Protein AF-A0A7C3B9V0-F1 (afdb_monomer)

Nearest PDB structures (foldseek):
  3g2p-assembly1_A  TM=7.725E-01  e=6.071E-01  Amycolatopsis orientalis
  3g2o-assembly1_B  TM=7.210E-01  e=5.148E-01  Amycolatopsis orientalis
  8ryd-assembly1_B  TM=5.509E-01  e=8.963E+00  Pseudomonas aeruginosa

pLDDT: mean 70.94, std 26.53, range [25.39, 97.31]

Foldseek 3Di:
DPQDFQVVPDAPVPLLVVQLVVCVPDDPPDLVVVDPFPDDGRLLCLLLVLLRRQAGHDPDPVVNVVNRVLSSVRSHPVCLPPCVSLVVSLQRSLVSVQVVVCVVVVHRGDSVCCVVVVDPGAEEEAQDCQQPSNQLSCVSNVHNYHYHHPDLVSVLNNCVRPPCCVVPLADDPPPPPLLVPDPPPDPDDDDDVPPSPPPCPPPPPPDDPDDDDPDDPDDDSVVVVVVVVVVVSVVVSCVVCVVVVPDPPDDDPDPDDPPPPPDDDDDDDDDDDDDDDDDDDDDDDDDDDDDDDDDDDDDD

Structure (mmCIF, N/CA/C/O backbone):
data_AF-A0A7C3B9V0-F1
#
_entry.id   AF-A0A7C3B9V0-F1
#
loop_
_atom_site.group_PDB
_atom_site.id
_atom_site.type_symbol
_atom_site.label_atom_id
_atom_site.label_alt_id
_atom_site.label_comp_id
_atom_site.label_asym_id
_atom_site.label_entity_id
_atom_site.label_seq_id
_atom_site.pdbx_PDB_ins_code
_atom_site.Cartn_x
_atom_site.Cartn_y
_atom_site.Cartn_z
_atom_site.occupancy
_atom_site.B_iso_or_equiv
_atom_site.auth_seq_id
_atom_site.auth_comp_id
_atom_site.auth_asym_id
_atom_site.auth_atom_id
_atom_site.pdbx_PDB_model_num
ATOM 1 N N . MET A 1 1 ? -22.011 11.294 14.485 1.00 51.06 1 MET A N 1
ATOM 2 C CA . MET A 1 1 ? -20.623 11.815 14.494 1.00 51.06 1 MET A CA 1
ATOM 3 C C . MET A 1 1 ? -20.038 11.657 13.102 1.00 51.06 1 MET A C 1
ATOM 5 O O . MET A 1 1 ? -20.380 10.683 12.444 1.00 51.06 1 MET A O 1
ATOM 9 N N . LYS A 1 2 ? -19.222 12.612 12.636 1.00 68.62 2 LYS A N 1
ATOM 10 C CA . LYS A 1 2 ? -18.490 12.475 11.365 1.00 68.62 2 LYS A CA 1
ATOM 11 C C . LYS A 1 2 ? -17.474 11.334 11.505 1.00 68.62 2 LYS A C 1
ATOM 13 O O . LYS A 1 2 ? -16.772 11.293 12.510 1.00 68.62 2 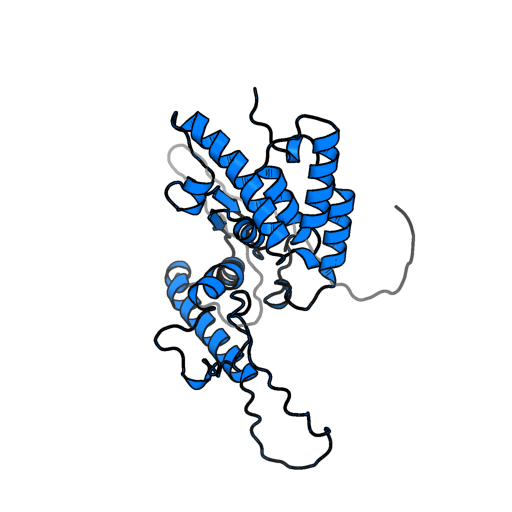LYS A O 1
ATOM 18 N N . ASP A 1 3 ? -17.433 10.425 10.533 1.00 82.19 3 ASP A N 1
ATOM 19 C CA . ASP A 1 3 ? -16.474 9.310 10.458 1.00 82.19 3 ASP A CA 1
ATOM 20 C C . ASP A 1 3 ? -15.098 9.857 10.047 1.00 82.19 3 ASP A C 1
ATOM 22 O O . ASP A 1 3 ? -14.715 9.780 8.883 1.00 82.19 3 ASP A O 1
ATOM 26 N N . ARG A 1 4 ? -14.420 10.521 10.990 1.00 90.00 4 ARG A N 1
ATOM 27 C CA . ARG A 1 4 ? -13.106 11.137 10.771 1.00 90.00 4 ARG A CA 1
ATOM 28 C C . ARG A 1 4 ? -12.014 10.081 10.667 1.00 90.00 4 ARG A C 1
ATOM 30 O O . ARG A 1 4 ? -12.103 9.019 11.287 1.00 90.00 4 ARG A O 1
ATOM 37 N N . ARG A 1 5 ? -10.965 10.403 9.917 1.00 92.81 5 ARG A N 1
ATOM 38 C CA . ARG A 1 5 ? -9.745 9.598 9.791 1.00 92.81 5 ARG A CA 1
ATOM 39 C C . ARG A 1 5 ? -8.583 10.241 10.528 1.00 92.81 5 ARG A C 1
ATOM 41 O O . ARG A 1 5 ? -8.554 11.454 10.716 1.00 92.81 5 ARG A O 1
ATOM 48 N N . LEU A 1 6 ? -7.606 9.423 10.910 1.00 92.88 6 LEU A N 1
ATOM 49 C CA . LEU A 1 6 ? -6.431 9.864 11.659 1.00 92.88 6 LEU A CA 1
ATOM 50 C C . LEU A 1 6 ? -5.711 11.030 10.975 1.00 92.88 6 LEU A C 1
ATOM 52 O O . LEU A 1 6 ? -5.381 12.013 11.632 1.00 92.88 6 LEU A O 1
ATOM 56 N N . ILE A 1 7 ? -5.560 10.961 9.649 1.00 93.31 7 ILE A N 1
ATOM 57 C CA . ILE A 1 7 ? -4.914 12.007 8.845 1.00 93.31 7 ILE A CA 1
ATOM 58 C C . ILE A 1 7 ? -5.582 13.391 8.949 1.00 93.31 7 ILE A C 1
ATOM 60 O O . ILE A 1 7 ? -4.924 14.399 8.708 1.00 93.31 7 ILE A O 1
ATOM 64 N N . GLU A 1 8 ? -6.867 13.462 9.308 1.00 91.50 8 GLU A N 1
ATOM 65 C CA . GLU A 1 8 ? -7.589 14.730 9.483 1.00 91.50 8 GLU A CA 1
ATOM 66 C C . GLU A 1 8 ? -7.288 15.402 10.829 1.00 91.50 8 GLU A C 1
ATOM 68 O O . GLU A 1 8 ? -7.502 16.605 10.970 1.00 91.50 8 GLU A O 1
ATOM 73 N N . GLU A 1 9 ? -6.808 14.646 11.820 1.00 89.38 9 GLU A N 1
ATOM 74 C CA . GLU A 1 9 ? -6.561 15.153 13.174 1.00 89.38 9 GLU A CA 1
ATOM 75 C C . GLU A 1 9 ? -5.072 15.253 13.495 1.00 89.38 9 GLU A C 1
ATOM 77 O O . GLU A 1 9 ? -4.627 16.216 14.121 1.00 89.38 9 GLU A O 1
ATOM 82 N N . THR A 1 10 ? -4.277 14.272 13.067 1.00 87.44 10 THR A N 1
ATOM 83 C CA . THR A 1 10 ? -2.851 14.250 13.368 1.00 87.44 10 THR A CA 1
ATOM 84 C C . THR A 1 10 ? -2.043 13.439 12.361 1.00 87.44 10 THR A C 1
ATOM 86 O O . THR A 1 10 ? -2.476 12.412 11.844 1.00 87.44 10 THR A O 1
ATOM 89 N N . PHE A 1 11 ? -0.819 13.893 12.098 1.00 93.75 11 PHE A N 1
ATOM 90 C CA . PHE A 1 11 ? 0.136 13.174 11.266 1.00 93.75 11 PHE A CA 1
ATOM 91 C C . PHE A 1 11 ? 1.570 13.601 11.627 1.00 93.75 11 PHE A C 1
ATOM 93 O O . PHE A 1 11 ? 1.834 14.805 11.700 1.00 93.75 11 PHE A O 1
ATOM 100 N N . PRO A 1 12 ? 2.522 12.672 11.852 1.00 95.12 12 PRO A N 1
ATOM 101 C CA . PRO A 1 12 ? 3.916 13.007 12.155 1.00 95.12 12 PRO A CA 1
ATOM 102 C C . PRO A 1 12 ? 4.676 13.449 10.892 1.00 95.12 12 PRO A C 1
ATOM 104 O O . PRO A 1 12 ? 5.546 12.748 10.381 1.00 95.12 12 PRO A O 1
ATOM 107 N N . VAL A 1 13 ? 4.326 14.629 10.366 1.00 95.88 13 VAL A N 1
ATOM 108 C CA . VAL A 1 13 ? 4.855 15.155 9.094 1.00 95.88 13 VAL A CA 1
ATOM 109 C C . VAL A 1 13 ? 6.380 15.228 9.103 1.00 95.88 13 VAL A C 1
ATOM 111 O O . VAL A 1 13 ? 7.006 14.830 8.123 1.00 95.88 13 VAL A O 1
ATOM 114 N N . ARG A 1 14 ? 6.981 15.726 10.191 1.00 96.62 14 ARG A N 1
ATOM 115 C CA . ARG A 1 14 ? 8.434 15.915 10.291 1.00 96.62 14 ARG A CA 1
ATOM 116 C C . ARG A 1 14 ? 9.171 14.583 10.179 1.00 96.62 14 ARG A C 1
ATOM 118 O O . ARG A 1 14 ? 9.992 14.422 9.286 1.00 96.62 14 ARG A O 1
ATOM 125 N N . GLU A 1 15 ? 8.826 13.625 11.032 1.00 97.06 15 GLU A N 1
ATOM 126 C CA . GLU A 1 15 ? 9.492 12.324 11.090 1.00 97.06 15 GLU A CA 1
ATOM 127 C C . GLU A 1 15 ? 9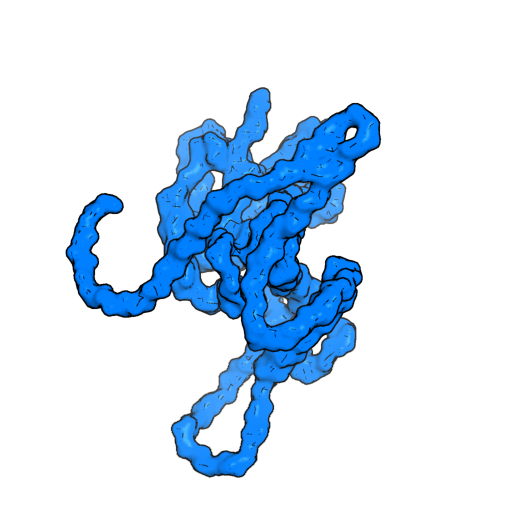.293 11.517 9.793 1.00 97.06 15 GLU A C 1
ATOM 129 O O . GLU A 1 15 ? 10.242 10.953 9.254 1.00 97.06 15 GLU A O 1
ATOM 134 N N . VAL A 1 16 ? 8.082 11.526 9.221 1.00 96.75 16 VAL A N 1
ATOM 135 C CA . VAL A 1 16 ? 7.814 10.858 7.932 1.00 96.75 16 VAL A CA 1
ATOM 136 C C . VAL A 1 16 ? 8.591 11.522 6.789 1.00 96.75 16 VAL A C 1
ATOM 138 O O . VAL A 1 16 ? 9.039 10.841 5.863 1.00 96.75 16 VAL A O 1
ATOM 141 N N . SER A 1 17 ? 8.775 12.844 6.838 1.00 96.44 17 SER A N 1
ATOM 142 C CA . SER A 1 17 ? 9.563 13.578 5.840 1.00 96.44 17 SER A CA 1
ATOM 143 C C . SER A 1 17 ? 11.052 13.247 5.925 1.00 96.44 17 SER A C 1
ATOM 145 O O . SER A 1 17 ? 11.703 13.135 4.887 1.00 96.44 17 SER A O 1
ATOM 147 N N . GLU A 1 18 ? 11.585 13.052 7.132 1.00 96.62 18 GLU A N 1
ATOM 148 C CA . GLU A 1 18 ? 12.971 12.624 7.354 1.00 96.62 18 GLU A CA 1
ATOM 149 C C . GLU A 1 18 ? 13.224 11.232 6.747 1.00 96.62 18 GLU A C 1
ATOM 151 O O . GLU A 1 18 ? 14.164 11.067 5.964 1.00 96.62 18 GLU A O 1
ATOM 156 N N . GLU A 1 19 ? 12.336 10.260 6.988 1.00 95.62 19 GLU A N 1
ATOM 157 C CA . GLU A 1 19 ? 12.430 8.926 6.368 1.00 95.62 19 GLU A CA 1
ATOM 158 C C . GLU A 1 19 ? 12.253 8.984 4.839 1.00 95.62 19 GLU A C 1
ATOM 160 O O . GLU A 1 19 ? 12.997 8.346 4.089 1.00 95.62 19 GLU A O 1
ATOM 165 N N . SER A 1 20 ? 11.343 9.835 4.353 1.00 94.69 20 SER A N 1
ATOM 166 C CA . SER A 1 20 ? 11.134 10.072 2.915 1.00 94.69 20 SER A CA 1
ATOM 167 C C . SER A 1 20 ? 12.349 10.711 2.224 1.00 94.69 20 SER A C 1
ATOM 169 O O . SER A 1 20 ? 12.569 10.535 1.022 1.00 94.69 20 SER A O 1
ATOM 171 N N . ALA A 1 21 ? 13.146 11.499 2.949 1.00 94.12 21 ALA A N 1
ATOM 172 C CA . ALA A 1 21 ? 14.400 12.044 2.440 1.00 94.12 21 ALA A CA 1
ATOM 173 C C . ALA A 1 21 ? 15.503 10.977 2.436 1.00 94.12 21 ALA A C 1
ATOM 175 O O . ALA A 1 21 ? 16.257 10.877 1.463 1.00 94.12 21 ALA A O 1
ATOM 176 N N . ARG A 1 22 ? 15.561 10.154 3.489 1.00 91.31 22 ARG A N 1
ATOM 177 C CA . ARG A 1 22 ? 16.531 9.066 3.651 1.00 91.31 22 ARG A CA 1
ATOM 178 C C . ARG A 1 22 ? 16.393 7.999 2.564 1.00 91.31 22 ARG A C 1
ATOM 180 O O . ARG A 1 22 ? 17.406 7.582 1.998 1.00 91.31 22 ARG A O 1
ATOM 187 N N . GLU A 1 23 ? 15.166 7.614 2.205 1.00 88.88 23 GLU A N 1
ATOM 188 C CA . GLU A 1 23 ? 14.925 6.559 1.208 1.00 88.88 23 GLU A CA 1
ATOM 189 C C . GLU A 1 23 ? 15.455 6.891 -0.199 1.00 88.88 23 GLU A C 1
ATOM 191 O O . GLU A 1 23 ? 15.808 5.988 -0.954 1.00 88.88 23 GLU A O 1
ATOM 196 N N . LYS A 1 24 ? 15.617 8.177 -0.550 1.00 84.62 24 LYS A N 1
ATOM 197 C CA . LYS A 1 24 ? 16.118 8.603 -1.876 1.00 84.62 24 LYS A CA 1
ATOM 198 C C . LYS A 1 24 ? 17.515 8.067 -2.203 1.00 84.62 24 LYS A C 1
ATOM 200 O O . LYS A 1 24 ? 17.861 7.912 -3.381 1.00 84.62 24 LYS A O 1
ATOM 205 N N . ASN A 1 25 ? 18.313 7.798 -1.171 1.00 85.12 25 ASN A N 1
ATOM 206 C CA . ASN A 1 25 ? 19.677 7.285 -1.292 1.00 85.12 25 ASN A CA 1
ATOM 207 C C . ASN A 1 25 ? 19.747 5.754 -1.248 1.00 85.12 25 ASN A C 1
ATOM 209 O O . ASN A 1 25 ? 20.815 5.181 -1.454 1.00 85.12 25 ASN A O 1
ATOM 213 N N . ILE A 1 26 ? 18.619 5.082 -1.025 1.00 84.81 26 ILE A N 1
ATOM 214 C CA . ILE A 1 26 ? 18.548 3.628 -0.998 1.00 84.81 26 ILE A CA 1
ATOM 215 C C . ILE A 1 26 ? 18.493 3.120 -2.436 1.00 84.81 26 ILE A C 1
ATOM 217 O O . ILE A 1 26 ? 17.743 3.611 -3.283 1.00 84.81 26 ILE A O 1
ATOM 221 N N . ARG A 1 27 ? 19.362 2.155 -2.732 1.00 77.56 27 ARG A N 1
ATOM 222 C CA . ARG A 1 27 ? 19.479 1.553 -4.064 1.00 77.56 27 ARG A CA 1
ATOM 223 C C . ARG A 1 27 ? 19.012 0.107 -4.060 1.00 77.56 27 ARG A C 1
ATOM 225 O O . ARG A 1 27 ? 18.255 -0.286 -4.932 1.00 77.56 27 ARG A O 1
ATOM 232 N N . HIS A 1 28 ? 19.406 -0.682 -3.071 1.00 77.62 28 HIS A N 1
ATOM 233 C CA . HIS A 1 28 ? 19.024 -2.088 -3.031 1.00 77.62 28 HIS A CA 1
ATOM 234 C C . HIS A 1 28 ? 17.536 -2.265 -2.682 1.00 77.62 28 HIS A C 1
ATOM 236 O O . HIS A 1 28 ? 17.049 -1.654 -1.734 1.00 77.62 28 HIS A O 1
ATOM 242 N N . GLY A 1 29 ? 16.811 -3.075 -3.463 1.00 78.06 29 GLY A N 1
ATOM 243 C CA . GLY A 1 29 ? 15.401 -3.422 -3.223 1.00 78.06 29 GLY A CA 1
ATOM 244 C C . GLY A 1 29 ? 14.382 -2.297 -3.458 1.00 78.06 29 GLY A C 1
ATOM 245 O O . GLY A 1 29 ? 13.179 -2.524 -3.346 1.00 78.06 29 GLY A O 1
ATOM 246 N N . HIS A 1 30 ? 14.826 -1.084 -3.793 1.00 85.50 30 HIS A N 1
ATOM 247 C CA . HIS A 1 30 ? 13.935 0.053 -4.002 1.00 85.50 30 HIS A CA 1
ATOM 248 C C . HIS A 1 30 ? 13.406 0.089 -5.442 1.00 85.50 30 HIS A C 1
ATOM 250 O O . HIS A 1 30 ? 14.178 -0.003 -6.398 1.00 85.50 30 HIS A O 1
ATOM 256 N N . ILE A 1 31 ? 12.101 0.319 -5.620 1.00 86.06 31 ILE A N 1
ATOM 257 C CA . ILE A 1 31 ? 11.426 0.270 -6.935 1.00 86.06 31 ILE A CA 1
ATOM 258 C C . ILE A 1 31 ? 11.932 1.304 -7.952 1.00 86.06 31 ILE A C 1
ATOM 260 O O . ILE A 1 31 ? 11.678 1.193 -9.148 1.00 86.06 31 ILE A O 1
ATOM 264 N N . SER A 1 32 ? 12.676 2.317 -7.504 1.00 84.50 32 SER A N 1
ATOM 265 C CA . SER A 1 32 ? 13.349 3.262 -8.406 1.00 84.50 32 SER A CA 1
ATOM 266 C C . SER A 1 32 ? 14.455 2.633 -9.242 1.00 84.50 32 SER A C 1
ATOM 268 O O . SER A 1 32 ? 14.785 3.183 -10.289 1.00 84.50 32 SER A O 1
ATOM 270 N N . THR A 1 33 ? 14.990 1.490 -8.812 1.00 84.75 33 THR A N 1
ATOM 271 C CA . THR A 1 33 ? 15.976 0.730 -9.586 1.00 84.75 33 THR A CA 1
ATOM 272 C C . THR A 1 33 ? 15.363 -0.080 -10.717 1.00 84.75 33 THR A C 1
ATOM 274 O O . THR A 1 33 ? 16.064 -0.367 -11.680 1.00 84.75 33 THR A O 1
ATOM 277 N N . LEU A 1 34 ? 14.059 -0.379 -10.653 1.00 82.75 34 LEU A N 1
ATOM 278 C CA . LEU A 1 34 ? 13.337 -1.000 -11.762 1.00 82.75 34 LEU A CA 1
ATOM 279 C C . LEU A 1 34 ? 13.190 -0.011 -12.926 1.00 82.75 34 LEU A C 1
ATOM 281 O O . LEU A 1 34 ? 13.480 -0.333 -14.074 1.00 82.75 34 LEU A O 1
ATOM 285 N N . HIS A 1 35 ? 12.745 1.211 -12.621 1.00 85.38 35 HIS A N 1
ATOM 286 C CA . HIS A 1 35 ? 12.645 2.299 -13.589 1.00 85.38 35 HIS A CA 1
ATOM 287 C C . HIS A 1 35 ? 12.640 3.664 -12.892 1.00 85.38 35 HIS A C 1
ATOM 289 O O . HIS A 1 35 ? 11.956 3.869 -11.879 1.00 85.38 35 HIS A O 1
ATOM 295 N N . ILE A 1 36 ? 13.351 4.637 -13.463 1.00 86.44 36 ILE A N 1
ATOM 296 C CA . ILE A 1 36 ? 13.347 6.020 -12.979 1.00 86.44 36 ILE A CA 1
ATOM 297 C C . ILE A 1 36 ? 12.068 6.707 -13.462 1.00 86.44 36 ILE A C 1
ATOM 299 O O . ILE A 1 36 ? 11.867 6.878 -14.656 1.00 86.44 36 ILE A O 1
ATOM 303 N N . TRP A 1 37 ? 11.218 7.139 -12.530 1.00 89.44 37 TRP A N 1
ATOM 304 C CA . TRP A 1 37 ? 9.999 7.891 -12.830 1.00 89.44 37 TRP A CA 1
ATOM 305 C C . TRP A 1 37 ? 10.084 9.287 -12.217 1.00 89.44 37 TRP A C 1
ATOM 307 O O . TRP A 1 37 ? 10.334 9.416 -11.016 1.00 89.44 37 TRP A O 1
ATOM 317 N N . TRP A 1 38 ? 9.868 10.325 -13.027 1.00 82.50 38 TRP A N 1
ATOM 318 C CA . TRP A 1 38 ? 10.127 11.729 -12.665 1.00 82.50 38 TRP A CA 1
ATOM 319 C C . TRP A 1 38 ? 9.284 12.251 -11.495 1.00 82.50 38 TRP A C 1
ATOM 321 O O . TRP A 1 38 ? 9.716 13.157 -10.790 1.00 82.50 38 TRP A O 1
ATOM 331 N N . ALA A 1 39 ? 8.098 11.685 -11.265 1.00 84.25 39 ALA A N 1
ATOM 332 C CA . ALA A 1 39 ? 7.168 12.131 -10.224 1.00 84.25 39 ALA A CA 1
ATOM 333 C C . ALA A 1 39 ? 6.854 11.041 -9.186 1.00 84.25 39 ALA A C 1
ATOM 335 O O . ALA A 1 39 ? 5.763 11.023 -8.614 1.00 84.25 39 ALA A O 1
ATOM 336 N N . ARG A 1 40 ? 7.776 10.095 -8.949 1.00 89.00 40 ARG A N 1
ATOM 337 C CA . ARG A 1 40 ? 7.543 9.029 -7.962 1.00 89.00 40 ARG A CA 1
ATOM 338 C C . ARG A 1 40 ? 7.450 9.613 -6.549 1.00 89.00 40 ARG A C 1
ATOM 340 O O . ARG A 1 40 ? 8.350 10.323 -6.104 1.00 89.00 40 ARG A O 1
ATOM 347 N N . ARG A 1 41 ? 6.373 9.272 -5.838 1.00 92.69 41 ARG A N 1
ATOM 348 C CA . ARG A 1 41 ? 6.203 9.620 -4.424 1.00 92.69 41 ARG A CA 1
ATOM 349 C C . ARG A 1 41 ? 7.113 8.753 -3.540 1.00 92.69 41 ARG A C 1
ATOM 351 O O . ARG A 1 41 ? 7.326 7.592 -3.888 1.00 92.69 41 ARG A O 1
ATOM 358 N N . PRO A 1 42 ? 7.643 9.294 -2.429 1.00 94.12 42 PRO A N 1
ATOM 359 C CA . PRO A 1 42 ? 8.401 8.506 -1.459 1.00 94.12 42 PRO A CA 1
ATOM 360 C C . PRO A 1 42 ? 7.533 7.365 -0.893 1.00 94.12 42 PRO A C 1
ATOM 362 O O . PRO A 1 42 ? 6.342 7.574 -0.623 1.00 94.12 42 PRO A O 1
ATOM 365 N N . LEU A 1 43 ? 8.086 6.158 -0.749 1.00 94.81 43 LEU A N 1
ATOM 366 C CA . LEU A 1 43 ? 7.365 4.996 -0.223 1.00 94.81 43 LEU A CA 1
ATOM 367 C C . LEU A 1 43 ? 7.033 5.169 1.259 1.00 94.81 43 LEU A C 1
ATOM 369 O O . LEU A 1 43 ? 5.941 4.787 1.677 1.00 94.81 43 LEU A O 1
ATOM 373 N N . ALA A 1 44 ? 7.918 5.803 2.033 1.00 95.62 44 ALA A N 1
ATOM 374 C CA . ALA A 1 44 ? 7.692 6.086 3.449 1.00 95.62 44 ALA A CA 1
ATOM 375 C C . ALA A 1 44 ? 6.426 6.934 3.644 1.00 95.62 44 ALA A C 1
ATOM 377 O O . ALA A 1 44 ? 5.513 6.552 4.380 1.00 95.62 44 ALA A O 1
ATOM 378 N N . SER A 1 45 ? 6.330 8.047 2.906 1.00 95.94 45 SER A N 1
ATOM 379 C CA . SER A 1 45 ? 5.136 8.896 2.906 1.00 95.94 45 SER A CA 1
ATOM 380 C C . SER A 1 45 ? 3.914 8.160 2.369 1.00 95.94 45 SER A C 1
ATOM 382 O O . SER A 1 45 ? 2.846 8.272 2.960 1.00 95.94 45 SER A O 1
ATOM 384 N N . SER A 1 46 ? 4.054 7.394 1.284 1.00 96.19 46 SER A N 1
ATOM 385 C CA . SER A 1 46 ? 2.929 6.671 0.679 1.00 96.19 46 SER A CA 1
ATOM 386 C C . SER A 1 46 ? 2.308 5.668 1.658 1.00 96.19 46 SER A C 1
ATOM 388 O O . SER A 1 46 ? 1.090 5.648 1.823 1.00 96.19 46 SER A O 1
ATOM 390 N N . ARG A 1 47 ? 3.138 4.899 2.376 1.00 96.38 47 ARG A N 1
ATOM 391 C CA . ARG A 1 47 ? 2.704 3.939 3.400 1.00 96.38 47 ARG A CA 1
ATOM 392 C C . ARG A 1 47 ? 2.051 4.623 4.595 1.00 96.38 47 ARG A C 1
ATOM 394 O O . ARG A 1 47 ? 0.961 4.232 5.004 1.00 96.38 47 ARG A O 1
ATOM 401 N N . ALA A 1 48 ? 2.701 5.653 5.138 1.00 97.06 48 ALA A N 1
ATOM 402 C CA . ALA A 1 48 ? 2.198 6.388 6.295 1.00 97.06 48 ALA A CA 1
ATOM 403 C C . ALA A 1 48 ? 0.847 7.058 5.997 1.00 97.06 48 ALA A C 1
ATOM 405 O O . ALA A 1 48 ? -0.084 6.959 6.795 1.00 97.06 48 ALA A O 1
ATOM 406 N N . THR A 1 49 ? 0.719 7.700 4.833 1.00 96.44 49 THR A N 1
ATOM 407 C CA . THR A 1 49 ? -0.519 8.355 4.396 1.00 96.44 49 THR A CA 1
ATOM 408 C C . THR A 1 49 ? -1.628 7.342 4.122 1.00 96.44 49 THR A C 1
ATOM 410 O O . THR A 1 49 ? -2.751 7.565 4.566 1.00 96.44 49 THR A O 1
ATOM 413 N N . ALA A 1 50 ? -1.333 6.221 3.453 1.00 96.38 50 ALA A N 1
ATOM 414 C CA . ALA A 1 50 ? -2.321 5.170 3.206 1.00 96.38 50 ALA A CA 1
ATOM 415 C C . ALA A 1 50 ? -2.871 4.586 4.518 1.00 96.38 50 ALA A C 1
ATOM 417 O O . ALA A 1 50 ? -4.083 4.460 4.672 1.00 96.38 50 ALA A O 1
ATOM 418 N N . TYR A 1 51 ? -1.997 4.311 5.491 1.00 97.25 51 TYR A N 1
ATOM 419 C CA . TYR A 1 51 ? -2.407 3.861 6.820 1.00 97.25 51 TYR A CA 1
ATOM 420 C C . TYR A 1 51 ? -3.272 4.911 7.537 1.00 97.25 51 TYR A C 1
ATOM 422 O O . TYR A 1 51 ? -4.402 4.622 7.928 1.00 97.25 51 TYR A O 1
ATOM 430 N N . ALA A 1 52 ? -2.788 6.153 7.650 1.00 96.62 52 ALA A N 1
ATOM 431 C CA . ALA A 1 52 ? -3.481 7.225 8.371 1.00 96.62 52 ALA A CA 1
ATOM 432 C C . ALA A 1 52 ? -4.834 7.620 7.744 1.00 96.62 52 ALA A C 1
ATOM 434 O O . ALA A 1 52 ? -5.707 8.146 8.435 1.00 96.62 52 ALA A O 1
ATOM 435 N N . ALA A 1 53 ? -5.028 7.374 6.447 1.00 95.81 53 ALA A N 1
ATOM 436 C CA . ALA A 1 53 ? -6.300 7.608 5.767 1.00 95.81 53 ALA A CA 1
ATOM 437 C C . ALA A 1 53 ? -7.359 6.529 6.063 1.00 95.81 53 ALA A C 1
ATOM 439 O O . ALA A 1 53 ? -8.549 6.778 5.869 1.00 95.81 53 ALA A O 1
ATOM 440 N N . LEU A 1 54 ? -6.951 5.340 6.516 1.00 95.56 54 LEU A N 1
ATOM 441 C CA . LEU A 1 54 ? -7.841 4.189 6.701 1.00 95.56 54 LEU A CA 1
ATOM 442 C C . LEU A 1 54 ? -8.171 3.897 8.169 1.00 95.56 54 LEU A C 1
ATOM 444 O O . LEU A 1 54 ? -9.181 3.249 8.441 1.00 95.56 54 LEU A O 1
ATOM 448 N N . VAL A 1 55 ? -7.376 4.404 9.112 1.00 95.25 55 VAL A N 1
ATOM 449 C CA . VAL A 1 55 ? -7.604 4.217 10.553 1.00 95.25 55 VAL A CA 1
ATOM 450 C C . VAL A 1 55 ? -8.324 5.419 11.189 1.00 95.25 55 VAL A C 1
ATOM 452 O O . VAL A 1 55 ? -8.175 6.554 10.717 1.00 95.25 55 VAL A O 1
ATOM 455 N N . PRO A 1 56 ? -9.144 5.203 12.236 1.00 94.12 56 PRO A N 1
ATOM 456 C CA . PRO A 1 56 ? -9.785 6.288 12.975 1.00 94.12 56 PRO A CA 1
ATOM 457 C C . PRO A 1 56 ? -8.761 7.091 13.798 1.00 94.12 56 PRO A C 1
ATOM 459 O O . PRO A 1 56 ? -7.690 6.568 14.120 1.00 94.12 56 PRO A O 1
ATOM 462 N N . PRO A 1 57 ? -9.076 8.348 14.157 1.00 92.69 57 PRO A N 1
ATOM 463 C CA . PRO A 1 57 ? -8.266 9.116 15.096 1.00 92.69 57 PRO A CA 1
ATOM 464 C C . PRO A 1 57 ? -8.264 8.480 16.501 1.00 92.69 57 PRO A C 1
ATOM 466 O O . PRO A 1 57 ? -9.186 7.725 16.829 1.00 92.69 57 PRO A O 1
ATOM 469 N N . PRO A 1 58 ? -7.248 8.777 17.330 1.00 89.12 58 PRO A N 1
ATOM 470 C CA . PRO A 1 58 ? -7.147 8.264 18.695 1.00 89.12 58 PRO A CA 1
ATOM 471 C C . PRO A 1 58 ? -8.232 8.870 19.593 1.00 89.12 58 PRO A C 1
ATOM 473 O O . PRO A 1 58 ? -8.647 10.012 19.384 1.00 89.12 58 PRO A O 1
ATOM 476 N N . ALA A 1 59 ? -8.674 8.130 20.612 1.00 86.06 59 ALA A N 1
ATOM 477 C CA . ALA A 1 59 ? -9.679 8.623 21.554 1.00 86.06 59 ALA A CA 1
ATOM 478 C C . ALA A 1 59 ? -9.071 9.497 22.663 1.00 86.06 59 ALA A C 1
ATOM 480 O O . ALA A 1 59 ? -9.738 10.400 23.173 1.00 86.06 59 ALA A O 1
ATOM 481 N N . ASP A 1 60 ? -7.813 9.240 23.031 1.00 91.38 60 ASP A N 1
ATOM 482 C CA . ASP A 1 60 ? -7.119 9.926 24.116 1.00 91.38 60 ASP A CA 1
ATOM 483 C C . ASP A 1 60 ? -5.670 10.323 23.763 1.00 91.38 60 ASP A C 1
ATOM 485 O O . ASP A 1 60 ? -5.124 10.006 22.702 1.00 91.38 60 ASP A O 1
ATOM 489 N N . ALA A 1 61 ? -5.038 11.073 24.669 1.00 89.31 61 ALA A N 1
ATOM 490 C CA . ALA A 1 61 ? -3.678 11.573 24.480 1.00 89.31 61 ALA A CA 1
ATOM 491 C C . ALA A 1 61 ? -2.607 10.463 24.509 1.00 89.31 61 ALA A C 1
ATOM 493 O O . ALA A 1 61 ? -1.516 10.652 23.964 1.00 89.31 61 ALA A O 1
ATOM 494 N N . GLU A 1 62 ? -2.884 9.319 25.138 1.00 91.06 62 GLU A N 1
ATOM 495 C CA . GLU A 1 62 ? -1.932 8.210 25.237 1.00 91.06 62 GLU A CA 1
ATOM 496 C C . GLU A 1 62 ? -1.934 7.375 23.949 1.00 91.06 62 GLU A C 1
ATOM 498 O O . GLU A 1 62 ? -0.877 7.105 23.371 1.00 91.06 62 GLU A O 1
ATOM 503 N N . GLU A 1 63 ? -3.117 7.026 23.447 1.00 90.06 63 GLU A N 1
ATOM 504 C CA . GLU A 1 63 ? -3.338 6.438 22.129 1.00 90.06 63 GLU A CA 1
ATOM 505 C C . GLU A 1 63 ? -2.781 7.334 21.031 1.00 90.06 63 GLU A C 1
ATOM 507 O O . GLU A 1 63 ? -2.155 6.831 20.097 1.00 90.06 63 GLU A O 1
ATOM 512 N N . TRP A 1 64 ? -2.921 8.654 21.175 1.00 90.69 64 TRP A N 1
ATOM 513 C CA . TRP A 1 64 ? -2.329 9.610 20.248 1.00 90.69 64 TRP A CA 1
ATOM 514 C C . TRP A 1 64 ? -0.813 9.436 20.129 1.00 90.69 64 TRP A C 1
ATOM 516 O O . TRP A 1 64 ? -0.294 9.300 19.018 1.00 90.69 64 TRP A O 1
ATOM 526 N N . GLN A 1 65 ? -0.095 9.357 21.254 1.00 91.38 65 GLN A N 1
ATOM 527 C CA . GLN A 1 65 ? 1.352 9.115 21.238 1.00 91.38 65 GLN A CA 1
ATOM 528 C C . GLN A 1 65 ? 1.698 7.749 20.637 1.00 91.38 65 GLN A C 1
ATOM 530 O O . GLN A 1 65 ? 2.622 7.648 19.827 1.00 91.38 65 GLN A O 1
ATOM 535 N N . LYS A 1 66 ? 0.944 6.699 20.991 1.00 92.50 66 LYS A N 1
ATOM 536 C CA . LYS A 1 66 ? 1.167 5.335 20.485 1.00 92.50 66 LYS A CA 1
ATOM 537 C C . LYS A 1 66 ? 0.965 5.245 18.973 1.00 92.50 66 LYS A C 1
ATOM 539 O O . LYS A 1 66 ? 1.818 4.694 18.279 1.00 92.50 66 LYS A O 1
ATOM 544 N N . GLN A 1 67 ? -0.127 5.800 18.449 1.00 91.94 67 GLN A N 1
ATOM 545 C CA . GLN A 1 67 ? -0.418 5.811 17.014 1.00 91.94 67 GLN A CA 1
ATOM 546 C C . GLN A 1 67 ? 0.587 6.671 16.247 1.00 91.94 67 GLN A C 1
ATOM 548 O O . GLN A 1 67 ? 1.084 6.249 15.202 1.00 91.94 67 GLN A O 1
ATOM 553 N N . ARG A 1 68 ? 0.944 7.845 16.785 1.00 93.81 68 ARG A N 1
ATOM 554 C CA . ARG A 1 68 ? 1.973 8.709 16.201 1.00 93.81 68 ARG A CA 1
ATOM 555 C C . ARG A 1 68 ? 3.305 7.971 16.086 1.00 93.81 68 ARG A C 1
ATOM 557 O O . ARG A 1 68 ? 3.886 7.944 15.004 1.00 93.81 68 ARG A O 1
ATOM 564 N N . GLN A 1 69 ? 3.767 7.353 17.172 1.00 94.75 69 GLN A N 1
ATOM 565 C CA . GLN A 1 69 ? 5.017 6.595 17.182 1.00 94.75 69 GLN A CA 1
ATOM 566 C C . GLN A 1 69 ? 4.958 5.404 16.220 1.00 94.75 69 GLN A C 1
ATOM 568 O O . GLN A 1 69 ? 5.917 5.157 15.492 1.00 94.75 69 GLN A O 1
ATOM 573 N N . PHE A 1 70 ? 3.815 4.720 16.149 1.00 96.25 70 PHE A N 1
ATOM 574 C CA . PHE A 1 70 ? 3.625 3.618 15.217 1.00 96.25 70 PHE A CA 1
ATOM 575 C C . PHE A 1 70 ? 3.715 4.057 13.751 1.00 96.25 70 PHE A C 1
ATOM 577 O O . PHE A 1 70 ? 4.363 3.374 12.967 1.00 96.25 70 PHE A O 1
ATOM 584 N N . ILE A 1 71 ? 3.144 5.207 13.368 1.00 96.44 71 ILE A N 1
ATOM 585 C CA . ILE A 1 71 ? 3.295 5.736 12.000 1.00 96.44 71 ILE A CA 1
ATOM 586 C C . ILE A 1 71 ? 4.766 6.012 11.680 1.00 96.44 71 ILE A C 1
ATOM 588 O O . ILE A 1 71 ? 5.228 5.691 10.583 1.00 96.44 71 ILE A O 1
ATOM 592 N N . VAL A 1 72 ? 5.513 6.582 12.630 1.00 96.12 72 VAL A N 1
ATOM 593 C CA . VAL A 1 72 ? 6.950 6.828 12.455 1.00 96.12 72 VAL A CA 1
ATOM 594 C C . VAL A 1 72 ? 7.688 5.512 12.226 1.00 96.12 72 VAL A C 1
ATOM 596 O O . VAL A 1 72 ? 8.451 5.397 11.270 1.00 96.12 72 VAL A O 1
ATOM 599 N N . GLU A 1 73 ? 7.425 4.488 13.037 1.00 96.81 73 GLU A N 1
ATOM 600 C CA . GLU A 1 73 ? 8.020 3.160 12.860 1.00 96.81 73 GLU A CA 1
ATOM 601 C C . GLU A 1 73 ? 7.624 2.500 11.541 1.00 96.81 73 GLU A C 1
ATOM 603 O O . GLU A 1 73 ? 8.486 1.943 10.858 1.00 96.81 73 GLU A O 1
ATOM 608 N N . LEU A 1 74 ? 6.351 2.598 11.161 1.00 96.38 74 LEU A N 1
ATOM 609 C CA . LEU A 1 74 ? 5.821 2.084 9.905 1.00 96.38 74 LEU A CA 1
ATOM 610 C C . LEU A 1 74 ? 6.500 2.756 8.705 1.00 96.38 74 LEU A C 1
ATOM 612 O O . LEU A 1 74 ? 6.743 2.089 7.703 1.00 96.38 74 LEU A O 1
ATOM 616 N N . SER A 1 75 ? 6.842 4.045 8.797 1.00 95.88 75 SER A N 1
ATOM 617 C CA . SER A 1 75 ? 7.459 4.809 7.703 1.00 95.88 75 SER A CA 1
ATOM 618 C C . SER A 1 75 ? 8.920 4.439 7.413 1.00 95.88 75 SER A C 1
ATOM 620 O O . SER A 1 75 ? 9.392 4.669 6.300 1.00 95.88 75 SER A O 1
ATOM 622 N N . LYS A 1 76 ? 9.624 3.810 8.363 1.00 94.62 76 LYS A N 1
ATOM 623 C CA . LYS A 1 76 ? 11.034 3.424 8.200 1.00 94.62 76 LYS A CA 1
ATOM 624 C C . LYS A 1 76 ? 11.217 2.424 7.061 1.00 94.62 76 LYS A C 1
ATOM 626 O O . LYS A 1 76 ? 10.423 1.493 6.881 1.00 94.62 76 LYS A O 1
ATOM 631 N N . TRP A 1 77 ? 12.300 2.583 6.303 1.00 90.62 77 TRP A N 1
ATOM 632 C CA . TRP A 1 77 ? 12.618 1.680 5.194 1.00 90.62 77 TRP A CA 1
ATOM 633 C C . TRP A 1 77 ? 12.858 0.244 5.670 1.00 90.62 77 TRP A C 1
ATOM 635 O O . TRP A 1 77 ? 12.360 -0.704 5.064 1.00 90.62 77 TRP A O 1
ATOM 645 N N . GLU A 1 78 ? 13.563 0.083 6.786 1.00 90.62 78 GLU A N 1
ATOM 646 C CA . GLU A 1 78 ? 13.911 -1.211 7.376 1.00 90.62 78 GLU A CA 1
ATOM 647 C C . GLU A 1 78 ? 12.670 -2.020 7.778 1.00 90.62 78 GLU A C 1
ATOM 649 O O . GLU A 1 78 ? 12.694 -3.247 7.774 1.00 90.62 78 GLU A O 1
ATOM 654 N N . ASN A 1 79 ? 11.558 -1.334 8.054 1.00 92.81 79 ASN A N 1
ATOM 655 C CA . ASN A 1 79 ? 10.290 -1.952 8.426 1.00 92.81 79 ASN A CA 1
ATOM 656 C C . ASN A 1 79 ? 9.359 -2.205 7.234 1.00 92.81 79 ASN A C 1
ATOM 658 O O . ASN A 1 79 ? 8.273 -2.748 7.418 1.00 92.81 79 ASN A O 1
ATOM 662 N N . SER A 1 80 ? 9.769 -1.855 6.010 1.00 86.81 80 SER A N 1
ATOM 663 C CA . SER A 1 80 ? 8.925 -1.965 4.811 1.00 86.81 80 SER A CA 1
ATOM 664 C C . SER A 1 80 ? 8.451 -3.380 4.485 1.00 86.81 80 SER A C 1
ATOM 666 O O . SER A 1 80 ? 7.416 -3.538 3.838 1.00 86.81 80 SER A O 1
ATOM 668 N N . LEU A 1 81 ? 9.195 -4.393 4.934 1.00 88.19 81 LEU A N 1
ATOM 669 C CA . LEU A 1 81 ? 8.893 -5.812 4.741 1.00 88.19 81 LEU A CA 1
ATOM 670 C C . LEU A 1 81 ? 8.766 -6.578 6.065 1.00 88.19 81 LEU A C 1
ATOM 672 O O . LEU A 1 81 ? 8.633 -7.799 6.041 1.00 88.19 81 LEU A O 1
ATOM 676 N N . ASN A 1 82 ? 8.805 -5.883 7.207 1.00 92.75 82 ASN A N 1
ATOM 677 C CA . ASN A 1 82 ? 8.733 -6.515 8.520 1.00 92.75 82 ASN A CA 1
ATOM 678 C C . ASN A 1 82 ? 7.316 -7.082 8.748 1.00 92.75 82 ASN A C 1
ATOM 680 O O . ASN A 1 82 ? 6.375 -6.286 8.866 1.00 92.75 82 ASN A O 1
ATOM 684 N N . PRO A 1 83 ? 7.143 -8.420 8.837 1.00 93.25 83 PRO A N 1
ATOM 685 C CA . PRO A 1 83 ? 5.823 -9.038 8.955 1.00 93.25 83 PRO A CA 1
ATOM 686 C C . PRO A 1 83 ? 5.044 -8.529 10.163 1.00 93.25 83 PRO A C 1
ATOM 688 O O . PRO A 1 83 ? 3.878 -8.182 10.029 1.00 93.25 83 PRO A O 1
ATOM 691 N N . HIS A 1 84 ? 5.705 -8.370 11.312 1.00 95.31 84 HIS A N 1
ATOM 692 C CA . HIS A 1 84 ? 5.048 -7.976 12.556 1.00 95.31 84 HIS A CA 1
ATOM 693 C C . HIS A 1 84 ? 4.428 -6.573 12.475 1.00 95.31 84 HIS A C 1
ATOM 695 O O . HIS A 1 84 ? 3.292 -6.350 12.896 1.00 95.31 84 HIS A O 1
ATOM 701 N N . ILE A 1 85 ? 5.161 -5.620 11.892 1.00 95.88 85 ILE A N 1
ATOM 702 C CA . ILE A 1 85 ? 4.688 -4.240 11.724 1.00 95.88 85 ILE A CA 1
ATOM 703 C C . ILE A 1 85 ? 3.554 -4.180 10.695 1.00 95.88 85 ILE A C 1
ATOM 705 O O . ILE A 1 85 ? 2.553 -3.497 10.920 1.00 95.88 85 ILE A O 1
ATOM 709 N N . LEU A 1 86 ? 3.686 -4.910 9.583 1.00 95.56 86 LEU A N 1
ATOM 710 C CA . LEU A 1 86 ? 2.671 -4.946 8.530 1.00 95.56 86 LEU A CA 1
ATOM 711 C C . LEU A 1 86 ? 1.389 -5.651 8.980 1.00 95.56 86 LEU A C 1
ATOM 713 O O . LEU A 1 86 ? 0.303 -5.173 8.669 1.00 95.56 86 LEU A O 1
ATOM 717 N N . GLU A 1 87 ? 1.488 -6.752 9.720 1.00 95.69 87 GLU A N 1
ATOM 718 C CA . GLU A 1 87 ? 0.339 -7.470 10.282 1.00 95.69 87 GLU A CA 1
ATOM 719 C C . GLU A 1 87 ? -0.416 -6.611 11.288 1.00 95.69 87 GLU A C 1
ATOM 721 O O . GLU A 1 87 ? -1.642 -6.534 11.222 1.00 95.69 87 GLU A O 1
ATOM 726 N N . LYS A 1 88 ? 0.302 -5.890 12.159 1.00 96.44 88 LYS A N 1
ATOM 727 C CA . LYS A 1 88 ? -0.321 -4.909 13.049 1.00 96.44 88 LYS A CA 1
ATOM 728 C C . LYS A 1 88 ? -1.064 -3.833 12.251 1.00 96.44 88 LYS A C 1
ATOM 730 O O . LYS A 1 88 ? -2.246 -3.613 12.490 1.00 96.44 88 LYS A O 1
ATOM 735 N N . ALA A 1 89 ? -0.409 -3.222 11.260 1.00 97.00 89 ALA A N 1
ATOM 736 C CA . ALA A 1 89 ? -1.030 -2.184 10.437 1.00 97.00 89 ALA A CA 1
ATOM 737 C C . ALA A 1 89 ? -2.271 -2.696 9.681 1.00 97.00 89 ALA A C 1
ATOM 739 O O . ALA A 1 89 ? -3.296 -2.016 9.648 1.00 97.00 89 ALA A O 1
ATOM 740 N N . ARG A 1 90 ? -2.203 -3.906 9.109 1.00 97.25 90 ARG A N 1
ATOM 741 C CA . ARG A 1 90 ? -3.337 -4.579 8.451 1.00 97.25 90 ARG A CA 1
ATOM 742 C C . ARG A 1 90 ? -4.488 -4.798 9.419 1.00 97.25 90 ARG A C 1
ATOM 744 O O . ARG A 1 90 ? -5.625 -4.488 9.082 1.00 97.25 90 ARG A O 1
ATOM 751 N N . ARG A 1 91 ? -4.199 -5.297 10.622 1.00 96.31 91 ARG A N 1
ATOM 752 C CA . ARG A 1 91 ? -5.216 -5.565 11.641 1.00 96.31 91 ARG A CA 1
ATOM 753 C C . ARG A 1 91 ? -5.922 -4.286 12.077 1.00 96.31 91 ARG A C 1
ATOM 755 O O . ARG A 1 91 ? -7.148 -4.282 12.120 1.00 96.31 91 ARG A O 1
ATOM 762 N N . ASP A 1 92 ? -5.181 -3.207 12.317 1.00 96.06 92 ASP A N 1
ATOM 763 C CA . ASP A 1 92 ? -5.747 -1.903 12.684 1.00 96.06 92 ASP A CA 1
ATOM 764 C C . ASP A 1 92 ? -6.673 -1.368 11.569 1.00 96.06 92 ASP A C 1
ATOM 766 O O . ASP A 1 92 ? -7.803 -0.938 11.821 1.00 96.06 92 ASP A O 1
ATOM 770 N N . ILE A 1 93 ? -6.240 -1.481 10.307 1.00 97.06 93 ILE A N 1
ATOM 771 C CA . ILE A 1 93 ? -7.039 -1.120 9.125 1.00 97.06 93 ILE A CA 1
ATOM 772 C C . ILE A 1 93 ? -8.299 -1.996 9.009 1.00 97.06 93 ILE A C 1
ATOM 774 O O . ILE A 1 93 ? -9.396 -1.488 8.760 1.00 97.06 93 ILE A O 1
ATOM 778 N N . TYR A 1 94 ? -8.174 -3.311 9.189 1.00 97.31 94 TYR A N 1
ATOM 779 C CA . TYR A 1 94 ? -9.299 -4.238 9.082 1.00 97.31 94 TYR A CA 1
ATOM 780 C C . TYR A 1 94 ? -10.303 -4.057 10.215 1.00 97.31 94 TYR A C 1
ATOM 782 O O . TYR A 1 94 ? -11.499 -4.137 9.956 1.00 97.31 94 TYR A O 1
ATOM 790 N N . GLN A 1 95 ? -9.862 -3.744 11.435 1.00 96.00 95 GLN A N 1
ATOM 791 C CA . GLN A 1 95 ? -10.758 -3.392 12.539 1.00 96.00 95 GLN A CA 1
ATOM 792 C C . GLN A 1 95 ? -11.585 -2.148 12.202 1.00 96.00 95 GLN A C 1
ATOM 794 O O . GLN A 1 95 ? -12.811 -2.158 12.343 1.00 96.00 95 GLN A O 1
ATOM 799 N N . ALA A 1 96 ? -10.935 -1.100 11.689 1.00 94.88 96 ALA A N 1
ATOM 800 C CA . AL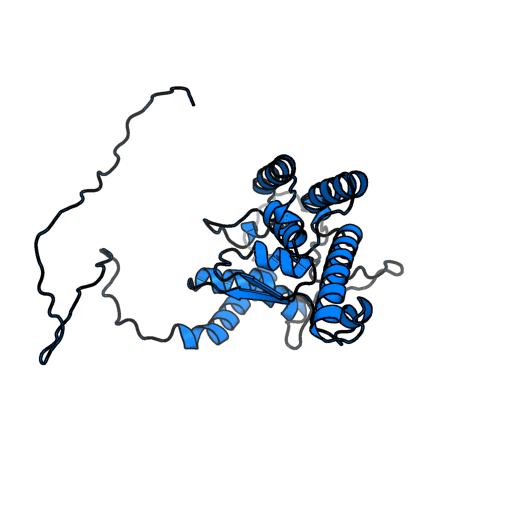A A 1 96 ? -11.609 0.125 11.268 1.00 94.88 96 ALA A CA 1
ATOM 801 C C . ALA A 1 96 ? -12.630 -0.132 10.144 1.00 94.88 96 ALA A C 1
ATOM 803 O O . ALA A 1 96 ? -13.766 0.351 10.189 1.00 94.88 96 ALA A O 1
ATOM 804 N N . HIS A 1 97 ? -12.250 -0.934 9.146 1.00 95.62 97 HIS A N 1
ATOM 805 C CA . HIS A 1 97 ? -13.115 -1.286 8.020 1.00 95.62 97 HIS A CA 1
ATOM 806 C C . HIS A 1 97 ? -14.269 -2.204 8.423 1.00 95.62 97 HIS A C 1
ATOM 808 O O . HIS A 1 97 ? -15.398 -1.967 8.003 1.00 95.62 97 HIS A O 1
ATOM 814 N N . ALA A 1 98 ? -14.032 -3.190 9.288 1.00 95.12 98 ALA A N 1
ATOM 815 C CA . ALA A 1 98 ? -15.060 -4.073 9.832 1.00 95.12 98 ALA A CA 1
ATOM 816 C C . ALA A 1 98 ? -16.099 -3.292 10.651 1.00 95.12 98 ALA A C 1
ATOM 818 O O . ALA A 1 98 ? -17.303 -3.493 10.478 1.00 95.12 98 ALA A O 1
ATOM 819 N N . ALA A 1 99 ? -15.659 -2.333 11.474 1.00 93.75 99 ALA A N 1
ATOM 820 C CA . ALA A 1 99 ? -16.556 -1.438 12.202 1.00 93.75 99 ALA A CA 1
ATOM 821 C C . ALA A 1 99 ? -17.398 -0.576 11.246 1.00 93.75 99 ALA A C 1
ATOM 823 O O . ALA A 1 99 ? -18.609 -0.438 11.433 1.00 93.75 99 ALA A O 1
ATOM 824 N N . ARG A 1 100 ? -16.787 -0.034 10.182 1.00 93.00 100 ARG A N 1
ATOM 825 C CA . ARG A 1 100 ? -17.511 0.706 9.137 1.00 93.00 100 ARG A CA 1
ATOM 826 C C . ARG A 1 100 ? -18.552 -0.175 8.440 1.00 93.00 100 ARG A C 1
ATOM 828 O O . ARG A 1 100 ? -19.718 0.209 8.393 1.00 93.00 100 ARG A O 1
ATOM 835 N N . LEU A 1 101 ? -18.159 -1.357 7.967 1.00 93.44 101 LEU A N 1
ATOM 836 C CA . LEU A 1 101 ? -19.044 -2.289 7.265 1.00 93.44 101 LEU A CA 1
ATOM 837 C C . LEU A 1 101 ? -20.160 -2.835 8.153 1.00 93.44 101 LEU A C 1
ATOM 839 O O . LEU A 1 101 ? -21.272 -3.013 7.670 1.00 93.44 101 LEU A O 1
ATOM 843 N N . THR A 1 102 ? -19.903 -3.050 9.443 1.00 94.56 102 THR A N 1
ATOM 844 C CA . THR A 1 102 ? -20.942 -3.462 10.397 1.00 94.56 102 THR A CA 1
ATOM 845 C C . THR A 1 102 ? -22.067 -2.429 10.464 1.00 94.56 102 THR A C 1
ATOM 847 O O . THR A 1 102 ? -23.245 -2.788 10.451 1.00 94.56 102 THR A O 1
ATOM 850 N N . ARG A 1 103 ? -21.714 -1.135 10.465 1.00 92.19 103 ARG A N 1
ATOM 851 C CA . ARG A 1 103 ? -22.687 -0.030 10.438 1.00 92.19 103 ARG A CA 1
ATOM 852 C C . ARG A 1 103 ? -23.423 0.058 9.100 1.00 92.19 103 ARG A C 1
ATOM 854 O O . ARG A 1 103 ? -24.624 0.292 9.095 1.00 92.19 103 ARG A O 1
ATOM 861 N N . GLU A 1 104 ? -22.717 -0.122 7.984 1.00 92.44 104 GLU A N 1
ATOM 862 C CA . GLU A 1 104 ? -23.287 0.002 6.631 1.00 92.44 104 GLU A CA 1
ATOM 863 C C . GLU A 1 104 ? -24.190 -1.179 6.245 1.00 92.44 104 GLU A C 1
ATOM 865 O O . GLU A 1 104 ? -25.230 -0.981 5.624 1.00 92.44 104 GLU A O 1
ATOM 870 N N . LEU A 1 105 ? -23.808 -2.405 6.612 1.00 91.94 105 LEU A N 1
ATOM 871 C CA . LEU A 1 105 ? -24.522 -3.631 6.245 1.00 91.94 105 LEU A CA 1
ATOM 872 C C . LEU A 1 105 ? -25.575 -4.053 7.278 1.00 91.94 105 LEU A C 1
ATOM 874 O O . LEU A 1 105 ? -26.363 -4.955 7.000 1.00 91.94 105 LEU A O 1
ATOM 878 N N . GLY A 1 106 ? -25.565 -3.468 8.481 1.00 92.56 106 GLY A N 1
ATOM 879 C CA . GLY A 1 106 ? -26.489 -3.823 9.563 1.00 92.56 106 GLY A CA 1
ATOM 880 C C . GLY A 1 106 ? -26.289 -5.233 10.136 1.00 92.56 106 GLY A C 1
ATOM 881 O O . GLY A 1 106 ? -27.166 -5.741 10.831 1.00 92.56 106 GLY A O 1
ATOM 882 N N . ARG A 1 107 ? -25.148 -5.876 9.855 1.00 93.62 107 ARG A N 1
ATOM 883 C CA . ARG A 1 107 ? -24.757 -7.192 10.385 1.00 93.62 107 ARG A CA 1
ATOM 884 C C . ARG A 1 107 ? -23.339 -7.127 10.953 1.00 93.62 107 ARG A C 1
ATOM 886 O O . ARG A 1 107 ? -22.534 -6.383 10.397 1.00 93.62 107 ARG A O 1
ATOM 893 N N . PRO A 1 108 ? -23.005 -7.896 12.002 1.00 94.31 108 PRO A N 1
ATOM 894 C CA . PRO A 1 108 ? -21.643 -7.931 12.519 1.00 94.31 108 PRO A CA 1
ATOM 895 C C . PRO A 1 108 ? -20.678 -8.443 11.444 1.00 94.31 108 PRO A C 1
ATOM 897 O O . PRO A 1 108 ? -20.912 -9.489 10.838 1.00 94.31 108 PRO A O 1
ATOM 900 N N . VAL A 1 109 ? -19.611 -7.682 11.211 1.00 95.06 109 VAL A N 1
ATOM 901 C CA . VAL A 1 109 ? -18.465 -8.054 10.377 1.00 95.06 109 VAL A CA 1
ATOM 902 C C . VAL A 1 109 ? -17.236 -8.067 11.272 1.00 95.06 109 VAL A C 1
ATOM 904 O O . VAL A 1 109 ? -16.989 -7.108 12.003 1.00 95.06 109 VAL A O 1
ATOM 907 N N . SER A 1 110 ? -16.477 -9.154 11.215 1.00 94.88 110 SER A N 1
ATOM 908 C CA . SER A 1 110 ? -15.234 -9.343 11.962 1.00 94.88 110 SER A CA 1
ATOM 909 C C . SER A 1 110 ? -14.004 -9.167 11.066 1.00 94.88 110 SER A C 1
ATOM 911 O O . SER A 1 110 ? -14.107 -9.139 9.837 1.00 94.88 110 SER A O 1
ATOM 913 N N . VAL A 1 111 ? -12.822 -9.044 11.674 1.00 94.62 111 VAL A N 1
ATOM 914 C CA . VAL A 1 111 ? -11.550 -9.010 10.930 1.00 94.62 111 VAL A CA 1
ATOM 915 C C . VAL A 1 111 ? -11.324 -10.348 10.229 1.00 94.62 111 VAL A C 1
ATOM 917 O O . VAL A 1 111 ? -10.923 -10.392 9.070 1.00 94.62 111 VAL A O 1
ATOM 920 N N . GLU A 1 112 ? -11.695 -11.432 10.900 1.00 94.62 112 GLU A N 1
ATOM 921 C CA . GLU A 1 112 ? -11.595 -12.802 10.419 1.00 94.62 112 GLU A CA 1
ATOM 922 C C . GLU A 1 112 ? -12.479 -13.036 9.182 1.00 94.62 112 GLU A C 1
ATOM 924 O O . GLU A 1 112 ? -12.151 -13.861 8.333 1.00 94.62 112 GLU A O 1
ATOM 929 N N . ASP A 1 113 ? -13.590 -12.302 9.035 1.00 92.69 113 ASP A N 1
ATOM 930 C CA . ASP A 1 113 ? -14.409 -12.334 7.815 1.00 92.69 113 ASP A CA 1
ATOM 931 C C . ASP A 1 113 ? -13.695 -11.712 6.611 1.00 92.69 113 ASP A C 1
ATOM 933 O O . ASP A 1 113 ? -13.866 -12.190 5.486 1.00 92.69 113 ASP A O 1
ATOM 937 N N . ILE A 1 114 ? -12.903 -10.662 6.839 1.00 92.75 114 ILE A N 1
ATOM 938 C CA . ILE A 1 114 ? -12.113 -9.996 5.798 1.00 92.75 114 ILE A CA 1
ATOM 939 C C . ILE A 1 114 ? -10.926 -10.885 5.413 1.00 92.75 114 ILE A C 1
ATOM 941 O O . ILE A 1 114 ? -10.708 -11.145 4.232 1.00 92.75 114 ILE A O 1
ATOM 945 N N . GLU A 1 115 ? -10.201 -11.415 6.400 1.00 91.62 115 GLU A N 1
ATOM 946 C CA . GLU A 1 115 ? -9.050 -12.302 6.180 1.00 91.62 115 GLU A CA 1
ATOM 947 C C . GLU A 1 115 ? -9.443 -13.618 5.498 1.00 91.62 115 GLU A C 1
ATOM 949 O O . GLU A 1 115 ? -8.728 -14.100 4.621 1.00 91.62 115 GLU A O 1
ATOM 954 N N . ALA A 1 116 ? -10.611 -14.174 5.837 1.00 91.50 116 ALA A N 1
ATOM 955 C CA . ALA A 1 116 ? -11.156 -15.358 5.175 1.00 91.50 116 ALA A CA 1
ATOM 956 C C . ALA A 1 116 ? -11.749 -15.068 3.781 1.00 91.50 116 ALA A C 1
ATOM 958 O O . ALA A 1 116 ? -12.249 -15.987 3.133 1.00 91.50 116 ALA A O 1
ATOM 959 N N . GLY A 1 117 ? -11.761 -13.808 3.330 1.00 90.56 117 GLY A N 1
ATOM 960 C CA . GLY A 1 117 ? -12.323 -13.407 2.039 1.00 90.56 117 GLY A CA 1
ATOM 961 C C . GLY A 1 117 ? -13.851 -13.503 1.951 1.00 90.56 117 GLY A C 1
ATOM 962 O O . GLY A 1 117 ? -14.404 -13.464 0.853 1.00 90.56 117 GLY A O 1
ATOM 963 N N . ARG A 1 118 ? -14.560 -13.617 3.084 1.00 91.12 118 ARG A N 1
ATOM 964 C CA . ARG A 1 118 ? -16.037 -13.569 3.127 1.00 91.12 118 ARG A CA 1
ATOM 965 C C . ARG A 1 118 ? -16.564 -12.157 2.873 1.00 91.12 118 ARG A C 1
ATOM 967 O O . ARG A 1 118 ? -17.705 -11.984 2.444 1.00 91.12 118 ARG A O 1
ATOM 974 N N . VAL A 1 119 ? -15.739 -11.156 3.169 1.00 93.19 119 VAL A N 1
ATOM 975 C CA . VAL A 1 119 ? -16.016 -9.730 2.997 1.00 93.19 119 VAL A CA 1
ATOM 976 C C . VAL A 1 119 ? -14.819 -9.082 2.295 1.00 93.19 119 VAL A C 1
ATOM 978 O O . VAL A 1 119 ? -13.682 -9.425 2.615 1.00 93.19 119 VAL A O 1
ATOM 981 N N . PRO A 1 120 ? -15.031 -8.156 1.341 1.00 93.12 120 PRO A N 1
ATOM 982 C CA . PRO A 1 120 ? -13.923 -7.524 0.637 1.00 93.12 120 PRO A CA 1
ATOM 983 C C . PRO A 1 120 ? -13.077 -6.638 1.572 1.00 93.12 120 PRO A C 1
ATOM 985 O O . PRO A 1 120 ? -13.640 -5.932 2.423 1.00 93.12 120 PRO A O 1
ATOM 988 N N . PRO A 1 121 ? -11.744 -6.611 1.390 1.00 95.06 121 PRO A N 1
ATOM 989 C CA . PRO A 1 121 ? -10.865 -5.693 2.108 1.00 95.06 121 PRO A CA 1
ATOM 990 C C . PRO A 1 121 ? -11.124 -4.229 1.694 1.00 95.06 121 PRO A C 1
ATOM 992 O O . PRO A 1 121 ? -11.884 -3.960 0.755 1.00 95.06 121 PRO A O 1
ATOM 995 N N . PRO A 1 122 ? -10.523 -3.247 2.389 1.00 95.19 122 PRO A N 1
ATOM 996 C CA . PRO A 1 122 ? -10.601 -1.845 1.991 1.00 95.19 122 PRO A CA 1
ATOM 997 C C . PRO A 1 122 ? -10.083 -1.641 0.570 1.00 95.19 122 PRO A C 1
ATOM 999 O O . PRO A 1 122 ? -9.069 -2.223 0.184 1.00 95.19 122 PRO A O 1
ATOM 1002 N N . ARG A 1 123 ? -10.766 -0.780 -0.188 1.00 95.25 123 ARG A N 1
ATOM 1003 C CA . ARG A 1 123 ? -10.398 -0.446 -1.564 1.00 95.25 123 ARG A CA 1
ATOM 1004 C C . ARG A 1 123 ? -9.672 0.886 -1.623 1.00 95.25 123 ARG A C 1
ATOM 1006 O O . ARG A 1 123 ? -10.181 1.882 -1.114 1.00 95.25 123 ARG A O 1
ATOM 1013 N N . VAL A 1 124 ? -8.525 0.910 -2.290 1.00 95.62 124 VAL A N 1
ATOM 1014 C CA . VAL A 1 124 ? -7.736 2.119 -2.544 1.00 95.62 124 VAL A CA 1
ATOM 1015 C C . VAL A 1 124 ? -7.654 2.340 -4.047 1.00 95.62 124 VAL A C 1
ATOM 1017 O O . VAL A 1 124 ? -7.224 1.457 -4.781 1.00 95.62 124 VAL A O 1
ATOM 1020 N N . LEU A 1 125 ? -8.069 3.521 -4.505 1.00 95.75 125 LEU A N 1
ATOM 1021 C CA . LEU A 1 125 ? -7.940 3.944 -5.896 1.00 95.75 125 LEU A CA 1
ATOM 1022 C C . LEU A 1 125 ? -6.874 5.034 -5.997 1.00 95.75 125 LEU A C 1
ATOM 1024 O O . LEU A 1 125 ? -7.022 6.095 -5.394 1.00 95.75 125 LEU A O 1
ATOM 1028 N N . ASP A 1 126 ? -5.849 4.787 -6.805 1.00 95.25 126 ASP A N 1
ATOM 1029 C CA . ASP A 1 126 ?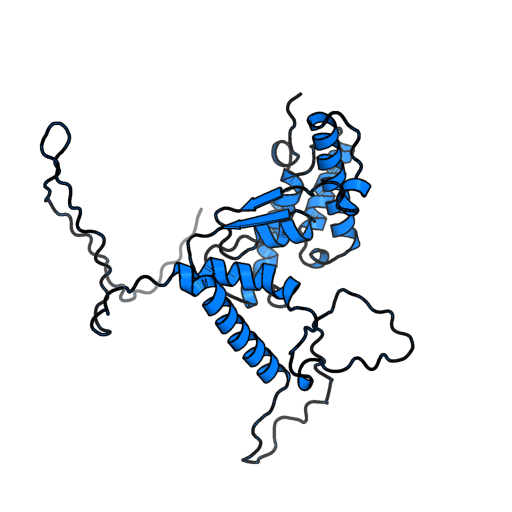 -4.901 5.803 -7.249 1.00 95.25 126 ASP A CA 1
ATOM 1030 C C . ASP A 1 126 ? -5.122 6.089 -8.747 1.00 95.25 126 ASP A C 1
ATOM 1032 O O . ASP A 1 126 ? -4.693 5.301 -9.598 1.00 95.25 126 ASP A O 1
ATOM 1036 N N . PRO A 1 127 ? -5.821 7.185 -9.101 1.00 94.00 127 PRO A N 1
ATOM 1037 C CA . PRO A 1 127 ? -6.114 7.517 -10.491 1.00 94.00 127 PRO A CA 1
ATOM 1038 C C . PRO A 1 127 ? -4.909 8.090 -11.260 1.00 94.00 127 PRO A C 1
ATOM 1040 O O . PRO A 1 127 ? -5.013 8.271 -12.474 1.00 94.00 127 PRO A O 1
ATOM 1043 N N . PHE A 1 128 ? -3.795 8.388 -10.575 1.00 92.69 128 PHE A N 1
ATOM 1044 C CA . PHE A 1 128 ? -2.585 8.995 -11.142 1.00 92.69 128 PHE A CA 1
ATOM 1045 C C . PHE A 1 128 ? -1.328 8.296 -10.610 1.00 92.69 128 PHE A C 1
ATOM 1047 O O . PHE A 1 128 ? -0.404 8.927 -10.083 1.00 92.69 128 PHE A O 1
ATOM 1054 N N . ALA A 1 129 ? -1.310 6.971 -10.737 1.00 92.81 129 ALA A N 1
ATOM 1055 C CA . ALA A 1 129 ? -0.384 6.132 -9.993 1.00 92.81 129 ALA A CA 1
ATOM 1056 C C . ALA A 1 129 ? 1.080 6.252 -10.438 1.00 92.81 129 ALA A C 1
ATOM 1058 O O . ALA A 1 129 ? 1.993 5.999 -9.639 1.00 92.81 129 ALA A O 1
ATOM 1059 N N . GLY A 1 130 ? 1.334 6.649 -11.690 1.00 93.00 130 GLY A N 1
ATOM 1060 C CA . GLY A 1 130 ? 2.665 6.914 -12.221 1.00 93.00 130 GLY A CA 1
ATOM 1061 C C . GLY A 1 130 ? 3.654 5.785 -11.936 1.00 93.00 130 GLY A C 1
ATOM 1062 O O . GLY A 1 130 ? 3.565 4.688 -12.476 1.00 93.00 130 GLY A O 1
ATOM 1063 N N . GLY A 1 131 ? 4.612 6.061 -11.050 1.00 91.06 131 GLY A N 1
ATOM 1064 C CA . GLY A 1 131 ? 5.671 5.126 -10.670 1.00 91.06 131 GLY A CA 1
ATOM 1065 C C . GLY A 1 131 ? 5.275 4.038 -9.662 1.00 91.06 131 GLY A C 1
ATOM 1066 O O . GLY A 1 131 ? 6.171 3.310 -9.235 1.00 91.06 131 GLY A O 1
ATOM 1067 N N . GLY A 1 132 ? 4.006 3.966 -9.239 1.00 93.62 132 GLY A N 1
ATOM 1068 C CA . GLY A 1 132 ? 3.434 2.856 -8.465 1.00 93.62 132 GLY A CA 1
ATOM 1069 C C . GLY A 1 132 ? 3.657 2.867 -6.951 1.00 93.62 132 GLY A C 1
ATOM 1070 O O . GLY A 1 132 ? 3.444 1.845 -6.311 1.00 93.62 132 GLY A O 1
ATOM 1071 N N . ALA A 1 133 ? 4.076 3.990 -6.362 1.00 94.25 133 ALA A N 1
ATOM 1072 C CA . ALA A 1 133 ? 4.431 4.058 -4.938 1.00 94.25 133 ALA A CA 1
ATOM 1073 C C . ALA A 1 133 ? 3.233 3.851 -3.989 1.00 94.25 133 ALA A C 1
ATOM 1075 O O . ALA A 1 133 ? 3.266 2.966 -3.139 1.00 94.25 133 ALA A O 1
ATOM 1076 N N . ILE A 1 134 ? 2.164 4.636 -4.156 1.00 95.31 134 ILE A N 1
ATOM 1077 C CA . ILE A 1 134 ? 0.936 4.531 -3.353 1.00 95.31 134 ILE A CA 1
ATOM 1078 C C . ILE A 1 134 ? 0.283 3.155 -3.502 1.00 95.31 134 ILE A C 1
ATOM 1080 O O . ILE A 1 134 ? 0.044 2.518 -2.474 1.00 95.31 134 ILE A O 1
ATOM 1084 N N . PRO A 1 135 ? 0.031 2.642 -4.723 1.00 95.75 135 PRO A N 1
ATOM 1085 C CA . PRO A 1 135 ? -0.616 1.347 -4.844 1.00 95.75 135 PRO A CA 1
ATOM 1086 C C . PRO A 1 135 ? 0.237 0.188 -4.313 1.00 95.75 135 PRO A C 1
ATOM 1088 O O . PRO A 1 135 ? -0.306 -0.745 -3.727 1.00 95.75 135 PRO A O 1
ATOM 1091 N N . LEU A 1 136 ? 1.566 0.247 -4.436 1.00 94.75 136 LEU A N 1
ATOM 1092 C CA . LEU A 1 136 ? 2.441 -0.768 -3.841 1.00 94.75 136 LEU A CA 1
ATOM 1093 C C . LEU A 1 136 ? 2.289 -0.825 -2.318 1.00 94.75 136 LEU A C 1
ATOM 1095 O O . LEU A 1 136 ? 2.176 -1.905 -1.740 1.00 94.75 136 LEU A O 1
ATOM 1099 N N . GLU A 1 137 ? 2.296 0.333 -1.664 1.00 95.88 137 GLU A N 1
ATOM 1100 C CA . GLU A 1 137 ? 2.178 0.400 -0.209 1.00 95.88 137 GLU A CA 1
ATOM 1101 C C . GLU A 1 137 ? 0.762 0.049 0.269 1.00 95.88 137 GLU A C 1
ATOM 1103 O O . GLU A 1 137 ? 0.617 -0.649 1.269 1.00 95.88 137 GLU A O 1
ATOM 1108 N N . ALA A 1 138 ? -0.280 0.420 -0.479 1.00 96.12 138 ALA A N 1
ATOM 1109 C CA . ALA A 1 138 ? -1.651 -0.012 -0.202 1.00 96.12 138 ALA A CA 1
ATOM 1110 C C . ALA A 1 138 ? -1.798 -1.547 -0.262 1.00 96.12 138 ALA A C 1
ATOM 1112 O O . ALA A 1 138 ? -2.393 -2.143 0.639 1.00 96.12 138 ALA A O 1
ATOM 1113 N N . LEU A 1 139 ? -1.175 -2.205 -1.249 1.00 93.94 139 LEU A N 1
ATOM 1114 C CA . LEU A 1 139 ? -1.119 -3.670 -1.317 1.00 93.94 139 LEU A CA 1
ATOM 1115 C C . LEU A 1 139 ? -0.387 -4.272 -0.109 1.00 93.94 139 LEU A C 1
ATOM 1117 O O . LEU A 1 139 ? -0.859 -5.247 0.476 1.00 93.94 139 LEU A O 1
ATOM 1121 N N . ARG A 1 140 ? 0.743 -3.685 0.316 1.00 93.88 140 ARG A N 1
ATOM 1122 C CA . ARG A 1 140 ? 1.467 -4.137 1.522 1.00 93.88 140 ARG A CA 1
ATOM 1123 C C . ARG A 1 140 ? 0.601 -4.042 2.778 1.00 93.88 140 ARG A C 1
ATOM 1125 O O . ARG A 1 140 ? 0.690 -4.926 3.631 1.00 93.88 140 ARG A O 1
ATOM 1132 N N . LEU A 1 141 ? -0.264 -3.035 2.857 1.00 95.81 141 LEU A N 1
ATOM 1133 C CA . LEU A 1 141 ? -1.226 -2.819 3.940 1.00 95.81 141 LEU A CA 1
ATOM 1134 C C . LEU A 1 141 ? -2.502 -3.676 3.832 1.00 95.81 141 LEU A C 1
ATOM 1136 O O . LEU A 1 141 ? -3.403 -3.511 4.648 1.00 95.81 141 LEU A O 1
ATOM 1140 N N . GLY A 1 142 ? -2.589 -4.605 2.872 1.00 93.69 142 GLY A N 1
ATOM 1141 C CA . GLY A 1 142 ? -3.723 -5.530 2.744 1.00 93.69 142 GLY A CA 1
ATOM 1142 C C . GLY A 1 142 ? -4.949 -4.942 2.041 1.00 93.69 142 GLY A C 1
ATOM 1143 O O . GLY A 1 142 ? -6.038 -5.502 2.125 1.00 93.69 142 GLY A O 1
ATOM 1144 N N . CYS A 1 143 ? -4.802 -3.813 1.347 1.00 95.44 143 CYS A N 1
ATOM 1145 C CA . CYS A 1 143 ? -5.908 -3.195 0.621 1.00 95.44 143 CYS A CA 1
ATOM 1146 C C . CYS A 1 143 ? -6.062 -3.788 -0.785 1.00 95.44 143 CYS A C 1
ATOM 1148 O O . CYS A 1 143 ? -5.076 -4.003 -1.497 1.00 95.44 143 CYS A O 1
ATOM 1150 N N . GLU A 1 144 ? -7.306 -3.952 -1.236 1.00 95.06 144 GLU A N 1
ATOM 1151 C CA . GLU A 1 144 ? -7.600 -4.117 -2.660 1.00 95.06 144 GLU A CA 1
ATOM 1152 C C . GLU A 1 144 ? -7.265 -2.795 -3.357 1.00 95.06 144 GLU A C 1
ATOM 1154 O O . GLU A 1 144 ? -7.797 -1.739 -3.019 1.00 95.06 144 GLU A O 1
ATOM 1159 N N . THR A 1 145 ? -6.328 -2.831 -4.298 1.00 94.31 145 THR A N 1
ATOM 1160 C CA . THR A 1 145 ? -5.742 -1.613 -4.855 1.00 94.31 145 THR A CA 1
ATOM 1161 C C . THR A 1 145 ? -6.009 -1.519 -6.348 1.00 94.31 145 THR A C 1
ATOM 1163 O O . THR A 1 145 ? -5.665 -2.420 -7.110 1.00 94.31 145 THR A O 1
ATOM 1166 N N . HIS A 1 146 ? -6.567 -0.390 -6.773 1.00 94.62 146 HIS A N 1
ATOM 1167 C CA . HIS A 1 146 ? -6.791 -0.043 -8.167 1.00 94.62 146 HIS A CA 1
ATOM 1168 C C . HIS A 1 146 ? -5.875 1.120 -8.542 1.00 94.62 146 HIS A C 1
ATOM 1170 O O . HIS A 1 146 ? -5.913 2.175 -7.914 1.00 94.62 146 HIS A O 1
ATOM 1176 N N . ALA A 1 147 ? -5.058 0.933 -9.572 1.00 94.50 147 ALA A N 1
ATOM 1177 C CA . ALA A 1 147 ? -4.161 1.958 -10.086 1.00 94.50 147 ALA A CA 1
ATOM 1178 C C . ALA A 1 147 ? -4.52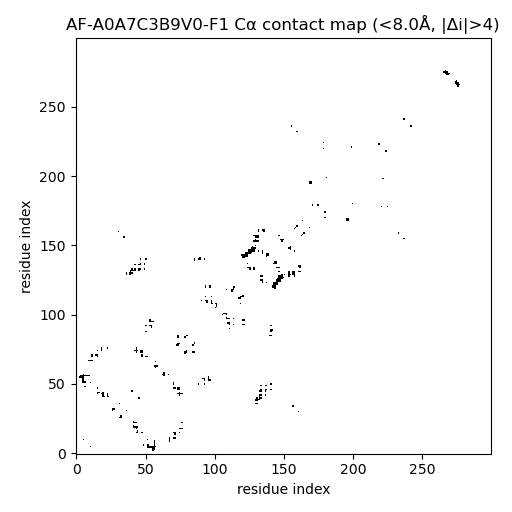0 2.270 -11.540 1.00 94.50 147 ALA A C 1
ATOM 1180 O O . ALA A 1 147 ? -4.714 1.356 -12.341 1.00 94.50 147 ALA A O 1
ATOM 1181 N N . SER A 1 148 ? -4.588 3.555 -11.875 1.00 91.88 148 SER A N 1
ATOM 1182 C CA . SER A 1 148 ? -4.805 4.042 -13.235 1.00 91.88 148 SER A CA 1
ATOM 1183 C C . SER A 1 148 ? -3.743 5.075 -13.588 1.00 91.88 148 SER A C 1
ATOM 1185 O O . SER A 1 148 ? -3.275 5.827 -12.733 1.00 91.88 148 SER A O 1
ATOM 1187 N N . ASP A 1 149 ? -3.364 5.110 -14.861 1.00 92.69 149 ASP A N 1
ATOM 1188 C CA . ASP A 1 149 ? -2.542 6.168 -15.431 1.00 92.69 149 ASP A CA 1
ATOM 1189 C C . ASP A 1 149 ? -2.834 6.278 -16.930 1.00 92.69 149 ASP A C 1
ATOM 1191 O O . ASP A 1 149 ? -3.104 5.280 -17.599 1.00 92.69 149 ASP A O 1
ATOM 1195 N N . TYR A 1 150 ? -2.791 7.498 -17.456 1.00 90.31 150 TYR A N 1
ATOM 1196 C CA . TYR A 1 150 ? -2.969 7.744 -18.885 1.00 90.31 150 TYR A CA 1
ATOM 1197 C C . TYR A 1 150 ? -1.707 7.392 -19.684 1.00 90.31 150 TYR A C 1
ATOM 1199 O O . TYR A 1 150 ? -1.776 7.038 -20.863 1.00 90.31 150 TYR A O 1
ATOM 1207 N N . ASN A 1 151 ? -0.531 7.500 -19.061 1.00 89.31 151 ASN A N 1
ATOM 1208 C CA . ASN A 1 151 ? 0.733 7.275 -19.734 1.00 89.31 151 ASN A CA 1
ATOM 1209 C C . ASN A 1 151 ? 0.998 5.762 -19.915 1.00 89.31 151 ASN A C 1
ATOM 1211 O O . ASN A 1 151 ? 1.141 5.059 -18.912 1.00 89.31 151 ASN A O 1
ATOM 1215 N N . PRO A 1 152 ? 1.168 5.249 -21.154 1.00 89.00 152 PRO A N 1
ATOM 1216 C CA . PRO A 1 152 ? 1.498 3.837 -21.398 1.00 89.00 152 PRO A CA 1
ATOM 1217 C C . PRO A 1 152 ? 2.715 3.339 -20.619 1.00 89.00 152 PRO A C 1
ATOM 1219 O O . PRO A 1 152 ? 2.758 2.190 -20.183 1.00 89.00 152 PRO A O 1
ATOM 1222 N N . VAL A 1 153 ? 3.719 4.202 -20.446 1.00 89.75 153 VAL A N 1
ATOM 1223 C CA . VAL A 1 153 ? 4.944 3.861 -19.718 1.00 89.75 153 VAL A CA 1
ATOM 1224 C C . VAL A 1 153 ? 4.634 3.651 -18.238 1.00 89.75 153 VAL A C 1
ATOM 1226 O O . VAL A 1 153 ? 5.121 2.689 -17.650 1.00 89.75 153 VAL A O 1
ATOM 1229 N N . ALA A 1 154 ? 3.777 4.492 -17.650 1.00 91.12 154 ALA A N 1
ATOM 1230 C CA . ALA A 1 154 ? 3.315 4.305 -16.277 1.00 91.12 154 ALA A CA 1
ATOM 1231 C C . ALA A 1 154 ? 2.538 2.994 -16.134 1.00 91.12 154 ALA A C 1
ATOM 1233 O O . ALA A 1 154 ? 2.827 2.221 -15.228 1.00 91.12 154 ALA A O 1
ATOM 1234 N N . VAL A 1 155 ? 1.629 2.685 -17.065 1.00 91.25 155 VAL A N 1
ATOM 1235 C CA . VAL A 1 155 ? 0.879 1.416 -17.058 1.00 91.25 155 VAL A CA 1
ATOM 1236 C C . VAL A 1 155 ? 1.825 0.211 -17.057 1.00 91.25 155 VAL A C 1
ATOM 1238 O O . VAL A 1 155 ? 1.647 -0.707 -16.257 1.00 91.25 155 VAL A O 1
ATOM 1241 N N . LEU A 1 156 ? 2.873 0.225 -17.885 1.00 89.75 156 LEU A N 1
ATOM 1242 C CA . LEU A 1 156 ? 3.873 -0.844 -17.898 1.00 89.75 156 LEU A CA 1
ATOM 1243 C C . LEU A 1 156 ? 4.646 -0.942 -16.572 1.00 89.75 156 LEU A C 1
ATOM 1245 O O . LEU A 1 156 ? 4.847 -2.045 -16.064 1.00 89.75 156 LEU A O 1
ATOM 1249 N N . ILE A 1 157 ? 5.050 0.193 -15.991 1.00 91.00 157 ILE A N 1
ATOM 1250 C CA . ILE A 1 157 ? 5.731 0.234 -14.687 1.00 91.00 157 ILE A CA 1
ATOM 1251 C C . ILE A 1 157 ? 4.824 -0.322 -13.588 1.00 91.00 157 ILE A C 1
ATOM 1253 O O . ILE A 1 157 ? 5.287 -1.103 -12.758 1.00 91.00 157 ILE A O 1
ATOM 1257 N N . LEU A 1 158 ? 3.541 0.043 -13.585 1.00 91.75 158 LEU A N 1
ATOM 1258 C CA . LEU A 1 158 ? 2.552 -0.446 -12.627 1.00 91.75 158 LEU A CA 1
ATOM 1259 C C . LEU A 1 158 ? 2.384 -1.960 -12.742 1.00 91.75 158 LEU A C 1
ATOM 1261 O O . LEU A 1 158 ? 2.461 -2.652 -11.729 1.00 91.75 158 LEU A O 1
ATOM 1265 N N . LYS A 1 159 ? 2.257 -2.492 -13.963 1.00 89.75 159 LYS A N 1
ATOM 1266 C CA . LYS A 1 159 ? 2.201 -3.941 -14.193 1.00 89.75 159 LYS A CA 1
ATOM 1267 C C . LYS A 1 159 ? 3.455 -4.647 -13.687 1.00 89.75 159 LYS A C 1
ATOM 1269 O O . LYS A 1 159 ? 3.348 -5.609 -12.933 1.00 89.75 159 LYS A O 1
ATOM 1274 N N . ALA A 1 160 ? 4.633 -4.125 -14.018 1.00 88.50 160 ALA A N 1
ATOM 1275 C CA . ALA A 1 160 ? 5.906 -4.693 -13.580 1.00 88.50 160 ALA A CA 1
ATOM 1276 C C . ALA A 1 160 ? 6.141 -4.590 -12.063 1.00 88.50 160 ALA A C 1
ATOM 1278 O O . ALA A 1 160 ? 6.811 -5.446 -11.495 1.00 88.50 160 ALA A O 1
ATOM 1279 N N . THR A 1 161 ? 5.588 -3.570 -11.403 1.00 87.81 161 THR A N 1
ATOM 1280 C CA . THR A 1 161 ? 5.768 -3.345 -9.959 1.00 87.81 161 THR A CA 1
ATOM 1281 C C . THR A 1 161 ? 4.742 -4.107 -9.119 1.00 87.81 161 THR A C 1
ATOM 1283 O O . THR A 1 161 ? 5.075 -4.582 -8.038 1.00 87.81 161 THR A O 1
ATOM 1286 N N . LEU A 1 162 ? 3.494 -4.207 -9.586 1.00 88.81 162 LEU A N 1
ATOM 1287 C CA . LEU A 1 162 ? 2.360 -4.668 -8.776 1.00 88.81 162 LEU A CA 1
ATOM 1288 C C . LEU A 1 162 ? 1.849 -6.044 -9.214 1.00 88.81 162 LEU A C 1
ATOM 1290 O O . LEU A 1 162 ? 1.633 -6.917 -8.380 1.00 88.81 162 LEU A O 1
ATOM 1294 N N . GLU A 1 163 ? 1.651 -6.240 -10.517 1.00 86.50 163 GLU A N 1
ATOM 1295 C CA . GLU A 1 163 ? 0.904 -7.380 -11.058 1.00 86.50 163 GLU A CA 1
ATOM 1296 C C . GLU A 1 163 ? 1.820 -8.560 -11.402 1.00 86.50 163 GLU A C 1
ATOM 1298 O O . GLU A 1 163 ? 1.589 -9.693 -10.976 1.00 86.50 163 GLU A O 1
ATOM 1303 N N . TYR A 1 164 ? 2.889 -8.302 -12.155 1.00 83.81 164 TYR A N 1
ATOM 1304 C CA . TYR A 1 164 ? 3.785 -9.347 -12.639 1.00 83.81 164 TYR A CA 1
ATOM 1305 C C . TYR 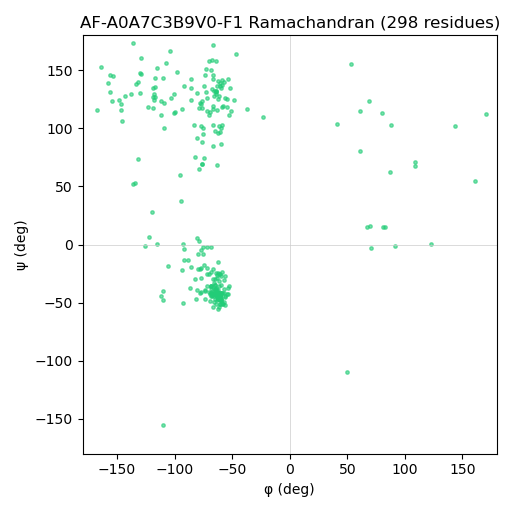A 1 164 ? 4.524 -10.085 -11.516 1.00 83.81 164 TYR A C 1
ATOM 1307 O O . TYR A 1 164 ? 4.575 -11.313 -11.582 1.00 83.81 164 TYR A O 1
ATOM 1315 N N . PRO A 1 165 ? 5.022 -9.426 -10.450 1.00 81.50 165 PRO A N 1
ATOM 1316 C CA . PRO A 1 165 ? 5.646 -10.144 -9.342 1.00 81.50 165 PRO A CA 1
ATOM 1317 C C . PRO A 1 165 ? 4.680 -11.101 -8.632 1.00 81.50 165 PRO A C 1
ATOM 1319 O O . PRO A 1 165 ? 5.099 -12.153 -8.164 1.00 81.50 165 PRO A O 1
ATOM 1322 N N . GLN A 1 166 ? 3.381 -10.787 -8.576 1.00 78.50 166 GLN A N 1
ATOM 1323 C CA . GLN A 1 166 ? 2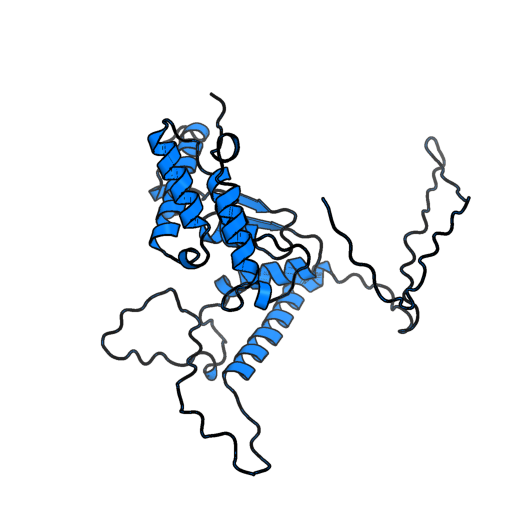.391 -11.667 -7.945 1.00 78.50 166 GLN A CA 1
ATOM 1324 C C . GLN A 1 166 ? 2.011 -12.848 -8.839 1.00 78.50 166 GLN A C 1
ATOM 1326 O O . GLN A 1 166 ? 1.898 -13.973 -8.357 1.00 78.50 166 GLN A O 1
ATOM 1331 N N . LYS A 1 167 ? 1.826 -12.599 -10.140 1.00 73.06 167 LYS A N 1
ATOM 1332 C CA . LYS A 1 167 ? 1.451 -13.635 -11.112 1.00 73.06 167 LYS A CA 1
ATOM 1333 C C . LYS A 1 167 ? 2.601 -14.585 -11.443 1.00 73.06 167 LYS A C 1
ATOM 1335 O O . LYS A 1 167 ? 2.374 -15.778 -11.601 1.00 73.06 167 LYS A O 1
ATOM 1340 N N . TYR A 1 168 ? 3.817 -14.052 -11.551 1.00 68.62 168 TYR A N 1
ATOM 1341 C CA . TYR A 1 168 ? 4.965 -14.760 -12.123 1.00 68.62 168 TYR A CA 1
ATOM 1342 C C . TYR A 1 168 ? 6.180 -14.808 -11.193 1.00 68.62 168 TYR A C 1
ATOM 1344 O O . TYR A 1 168 ? 7.175 -15.440 -11.519 1.00 68.62 168 TYR A O 1
ATOM 1352 N N . GLY A 1 169 ? 6.119 -14.201 -10.004 1.00 66.81 169 GLY A N 1
ATOM 1353 C CA . GLY A 1 169 ? 7.183 -14.334 -9.001 1.00 66.81 169 GLY A CA 1
ATOM 1354 C C . GLY A 1 169 ? 7.292 -15.735 -8.390 1.00 66.81 169 GLY A C 1
ATOM 1355 O O . GLY A 1 169 ? 8.164 -15.966 -7.560 1.00 66.81 169 GLY A O 1
ATOM 1356 N N . ARG A 1 170 ? 6.410 -16.664 -8.781 1.00 69.38 170 ARG A N 1
ATOM 1357 C CA . ARG A 1 170 ? 6.473 -18.092 -8.457 1.00 69.38 170 ARG A CA 1
ATOM 1358 C C . ARG A 1 170 ? 6.682 -18.896 -9.743 1.00 69.38 170 ARG A C 1
ATOM 1360 O O . ARG A 1 170 ? 6.219 -18.456 -10.797 1.00 69.38 170 ARG A O 1
ATOM 1367 N N . PRO A 1 171 ? 7.318 -20.079 -9.669 1.00 68.25 171 PRO A N 1
ATOM 1368 C CA . PRO A 1 171 ? 7.399 -20.982 -10.810 1.00 68.25 171 PRO A CA 1
ATOM 1369 C C . PRO A 1 171 ? 6.010 -21.251 -11.402 1.00 68.25 171 PRO A C 1
ATOM 1371 O O . PRO A 1 171 ? 5.058 -21.502 -10.662 1.00 68.25 171 PRO A O 1
ATOM 1374 N N . PHE A 1 172 ? 5.901 -21.198 -12.727 1.00 68.31 172 PHE A N 1
ATOM 1375 C CA . PHE A 1 172 ? 4.655 -21.411 -13.464 1.00 68.31 172 PHE A CA 1
ATOM 1376 C C . PHE A 1 172 ? 4.849 -22.440 -14.584 1.00 68.31 172 PHE A C 1
ATOM 1378 O O . PHE A 1 172 ? 5.972 -22.730 -15.006 1.00 68.31 172 PHE A O 1
ATOM 1385 N N . GLU A 1 173 ? 3.745 -23.015 -15.058 1.00 61.84 173 GLU A N 1
ATOM 1386 C CA . GLU A 1 173 ? 3.755 -24.037 -16.106 1.00 61.84 173 GLU A CA 1
ATOM 1387 C C . GLU A 1 173 ? 4.325 -23.472 -17.420 1.00 61.84 173 GLU A C 1
ATOM 1389 O O . GLU A 1 173 ? 3.883 -22.435 -17.911 1.00 61.84 173 GLU A O 1
ATOM 1394 N N . GLY A 1 174 ? 5.347 -24.134 -17.974 1.00 67.88 174 GLY A N 1
ATOM 1395 C CA . GLY A 1 174 ? 6.074 -23.671 -19.163 1.00 67.88 174 GLY A CA 1
ATOM 1396 C C . GLY A 1 174 ? 7.301 -22.792 -18.883 1.00 67.88 174 GLY A C 1
ATOM 1397 O O . GLY A 1 174 ? 7.998 -22.420 -19.827 1.00 67.88 174 GLY A O 1
ATOM 1398 N N . MET A 1 175 ? 7.617 -22.489 -17.617 1.00 66.88 175 MET A N 1
ATOM 1399 C CA . MET A 1 175 ? 8.878 -21.830 -17.260 1.00 66.88 175 MET A CA 1
ATOM 1400 C C . MET A 1 175 ? 10.074 -22.744 -17.601 1.00 66.88 175 MET A C 1
ATOM 1402 O O . MET A 1 175 ? 10.056 -23.925 -17.238 1.00 66.88 175 MET A O 1
ATOM 1406 N N . PRO A 1 176 ? 11.128 -22.243 -18.278 1.00 67.88 176 PRO A N 1
ATOM 1407 C CA . PRO A 1 176 ? 12.292 -23.055 -18.612 1.00 67.88 176 PRO A CA 1
ATOM 1408 C C . PRO A 1 176 ? 12.912 -23.687 -17.363 1.00 67.88 176 PRO A C 1
ATOM 1410 O O . PRO A 1 176 ? 13.273 -22.984 -16.422 1.00 67.88 176 PRO A O 1
ATOM 1413 N N . ALA A 1 177 ? 13.081 -25.013 -17.366 1.00 67.81 177 ALA A N 1
ATOM 1414 C CA . ALA A 1 177 ? 13.519 -25.772 -16.189 1.00 67.81 177 ALA A CA 1
ATOM 1415 C C . ALA A 1 177 ? 14.863 -25.295 -15.599 1.00 67.81 177 ALA A C 1
ATOM 1417 O O . ALA A 1 177 ? 15.085 -25.416 -14.398 1.00 67.81 177 ALA A O 1
ATOM 1418 N N . HIS A 1 178 ? 15.743 -24.711 -16.421 1.00 68.88 178 HIS A N 1
ATOM 1419 C CA . HIS A 1 178 ? 17.033 -24.167 -15.983 1.00 68.88 178 HIS A CA 1
ATOM 1420 C C . HIS A 1 178 ? 16.919 -22.838 -15.208 1.00 68.88 178 HIS A C 1
ATOM 1422 O O . HIS A 1 178 ? 17.857 -22.473 -14.508 1.00 68.88 178 HIS A O 1
ATOM 1428 N N . LEU A 1 179 ? 15.785 -22.131 -15.301 1.00 60.50 179 LEU A N 1
ATOM 1429 C CA . LEU A 1 179 ? 15.495 -20.920 -14.519 1.00 60.50 179 LEU A CA 1
ATOM 1430 C C . LEU A 1 179 ? 14.827 -21.238 -13.172 1.00 60.50 179 LEU A C 1
ATOM 1432 O O . LEU A 1 179 ? 14.768 -20.378 -12.299 1.00 60.50 179 LEU A O 1
ATOM 1436 N N . VAL A 1 180 ? 14.343 -22.470 -12.987 1.00 59.12 180 VAL A N 1
ATOM 1437 C CA . VAL A 1 180 ? 13.657 -22.950 -11.773 1.00 59.12 180 VAL A CA 1
ATOM 1438 C C . VAL A 1 180 ? 14.654 -23.640 -10.827 1.00 59.12 180 VAL A C 1
ATOM 1440 O O . VAL A 1 180 ? 14.340 -24.663 -10.228 1.00 59.12 180 VAL A O 1
ATOM 1443 N N . GLY A 1 181 ? 15.886 -23.123 -10.732 1.00 50.97 181 GLY A N 1
ATOM 1444 C CA . GLY A 1 181 ? 17.001 -23.725 -9.987 1.00 50.97 181 GLY A CA 1
ATOM 1445 C C . GLY A 1 181 ? 16.572 -24.399 -8.676 1.00 50.97 181 GLY A C 1
ATOM 1446 O O . GLY A 1 181 ? 16.028 -23.767 -7.775 1.00 50.97 181 GLY A O 1
ATOM 1447 N N . ALA A 1 182 ? 16.773 -25.716 -8.622 1.00 39.31 182 ALA A N 1
ATOM 1448 C CA . ALA A 1 182 ? 16.252 -26.616 -7.606 1.00 39.31 182 ALA A CA 1
ATOM 1449 C C . ALA A 1 182 ? 16.688 -26.240 -6.178 1.00 39.31 182 ALA A C 1
ATOM 1451 O O . ALA A 1 182 ? 17.865 -26.359 -5.838 1.00 39.31 182 ALA A O 1
ATOM 1452 N N . ARG A 1 183 ? 15.727 -25.945 -5.288 1.00 36.91 183 ARG A N 1
ATOM 1453 C CA . ARG A 1 183 ? 15.937 -26.132 -3.843 1.00 36.91 183 ARG A CA 1
ATOM 1454 C C . ARG A 1 183 ? 16.174 -27.626 -3.591 1.00 36.91 183 ARG A C 1
ATOM 1456 O O . ARG A 1 183 ? 15.226 -28.391 -3.428 1.00 36.91 183 ARG A O 1
ATOM 1463 N N . ARG A 1 184 ? 17.430 -28.072 -3.505 1.00 35.31 184 ARG A N 1
ATOM 1464 C CA . ARG A 1 184 ? 17.744 -29.188 -2.602 1.00 35.31 184 ARG A CA 1
ATOM 1465 C C . ARG A 1 184 ? 17.740 -28.593 -1.203 1.00 35.31 184 ARG A C 1
ATOM 1467 O O . ARG A 1 184 ? 18.729 -28.001 -0.789 1.00 35.31 184 ARG A O 1
ATOM 1474 N N . ALA A 1 185 ? 16.604 -28.705 -0.518 1.00 31.83 185 ALA A N 1
ATOM 1475 C CA . ALA A 1 185 ? 16.510 -28.383 0.896 1.00 31.83 185 ALA A CA 1
ATOM 1476 C C . ALA A 1 185 ? 17.630 -29.126 1.641 1.00 31.83 185 ALA A C 1
ATOM 1478 O O . ALA A 1 185 ? 17.666 -30.360 1.657 1.00 31.83 185 ALA A O 1
ATOM 1479 N N . ALA A 1 186 ? 18.572 -28.383 2.222 1.00 34.06 186 ALA A N 1
ATOM 1480 C CA . ALA A 1 186 ? 19.419 -28.936 3.264 1.00 34.06 186 ALA A CA 1
ATOM 1481 C C . ALA A 1 186 ? 18.499 -29.294 4.450 1.00 34.06 186 ALA A C 1
ATOM 1483 O O . ALA A 1 186 ? 17.597 -28.510 4.765 1.00 34.06 186 ALA A O 1
ATOM 1484 N N . PRO A 1 187 ? 18.656 -30.462 5.097 1.00 28.69 187 PRO A N 1
ATOM 1485 C CA . PRO A 1 187 ? 17.750 -30.860 6.166 1.00 28.69 187 PRO A CA 1
ATOM 1486 C C . PRO A 1 187 ? 17.857 -29.865 7.331 1.00 28.69 187 PRO A C 1
ATOM 1488 O O . PRO A 1 187 ? 18.915 -29.765 7.948 1.00 28.69 187 PRO A O 1
ATOM 1491 N N . GLY A 1 188 ? 16.771 -29.141 7.631 1.00 40.16 188 GLY A N 1
ATOM 1492 C CA . GLY A 1 188 ? 16.642 -28.330 8.851 1.00 40.16 188 GLY A CA 1
ATOM 1493 C C . GLY A 1 188 ? 16.360 -26.832 8.683 1.00 40.16 188 GLY A C 1
ATOM 1494 O O . GLY A 1 188 ? 16.230 -26.153 9.696 1.00 40.16 188 GLY A O 1
ATOM 1495 N N . GLN A 1 189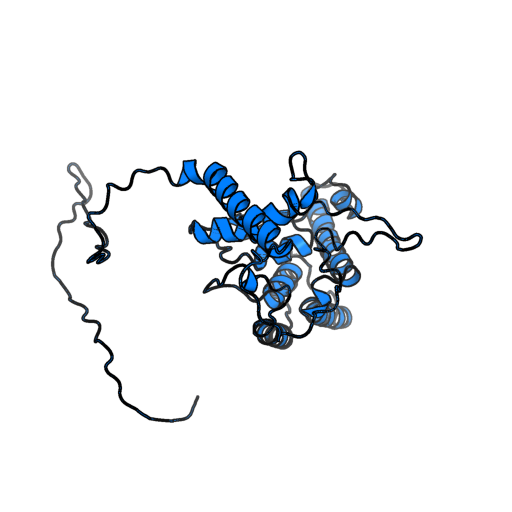 ? 16.237 -26.299 7.463 1.00 38.72 189 GLN A N 1
ATOM 1496 C CA . GLN A 1 189 ? 15.901 -24.884 7.250 1.00 38.72 189 GLN A CA 1
ATOM 1497 C C . GLN A 1 189 ? 14.407 -24.738 6.928 1.00 38.72 189 GLN A C 1
ATOM 1499 O O . GLN A 1 189 ? 13.933 -25.247 5.918 1.00 38.72 189 GLN A O 1
ATOM 1504 N N . THR A 1 190 ? 13.653 -24.098 7.823 1.00 32.47 190 THR A N 1
ATOM 1505 C CA . THR A 1 190 ? 12.221 -23.825 7.644 1.00 32.47 190 THR A CA 1
ATOM 1506 C C . THR A 1 190 ? 12.008 -22.894 6.456 1.00 32.47 190 THR A C 1
ATOM 1508 O O . THR A 1 190 ? 12.652 -21.848 6.379 1.00 32.47 190 THR A O 1
ATOM 1511 N N . ASP A 1 191 ? 11.107 -23.275 5.549 1.00 37.22 191 ASP A N 1
ATOM 1512 C CA . ASP A 1 191 ? 10.722 -22.492 4.377 1.00 37.22 191 ASP A CA 1
ATOM 1513 C C . ASP A 1 191 ? 10.153 -21.127 4.794 1.00 37.22 191 ASP A C 1
ATOM 1515 O O . ASP A 1 191 ? 8.988 -21.022 5.173 1.00 37.22 191 ASP A O 1
ATOM 1519 N N . ASP A 1 192 ? 10.966 -20.074 4.710 1.00 34.56 192 ASP A N 1
ATOM 1520 C CA . ASP A 1 192 ? 10.476 -18.700 4.775 1.00 34.56 192 ASP A CA 1
ATOM 1521 C C . ASP A 1 192 ? 9.832 -18.339 3.415 1.00 34.56 192 ASP A C 1
ATOM 1523 O O . ASP A 1 192 ? 10.509 -18.368 2.376 1.00 34.56 192 ASP A O 1
ATOM 1527 N N . PRO A 1 193 ? 8.520 -18.041 3.365 1.00 34.62 193 PRO A N 1
ATOM 1528 C CA . PRO A 1 193 ? 7.818 -17.704 2.129 1.00 34.62 193 PRO A CA 1
ATOM 1529 C C . PRO A 1 193 ? 8.169 -16.313 1.568 1.00 34.62 193 PRO A C 1
ATOM 1531 O O . PRO A 1 193 ? 7.673 -15.966 0.493 1.00 34.62 193 PRO A O 1
ATOM 1534 N N . GLN A 1 194 ? 9.014 -15.513 2.237 1.00 37.94 194 GLN A N 1
ATOM 1535 C CA . GLN A 1 194 ? 9.384 -14.164 1.777 1.00 37.94 194 GLN A CA 1
ATOM 1536 C C . GLN A 1 194 ? 10.402 -14.105 0.622 1.00 37.94 194 GLN A C 1
ATOM 1538 O O . GLN A 1 194 ? 10.634 -13.021 0.091 1.00 37.94 194 GLN A O 1
ATOM 1543 N N . MET A 1 195 ? 10.958 -15.229 0.158 1.00 40.69 195 MET A N 1
ATOM 1544 C CA . MET A 1 195 ? 11.994 -15.244 -0.891 1.00 40.69 195 MET A CA 1
ATOM 1545 C C . MET A 1 195 ? 11.674 -16.263 -1.997 1.00 40.69 195 MET A C 1
ATOM 1547 O O . MET A 1 195 ? 12.278 -17.331 -2.093 1.00 40.69 195 MET A O 1
ATOM 1551 N N . ALA A 1 196 ? 10.688 -15.946 -2.843 1.00 35.34 196 ALA A N 1
ATOM 1552 C CA . ALA A 1 196 ? 10.328 -16.770 -4.008 1.00 35.34 196 ALA A CA 1
ATOM 1553 C C . ALA A 1 196 ? 11.256 -16.566 -5.227 1.00 35.34 196 ALA A C 1
ATOM 1555 O O . ALA A 1 196 ? 11.190 -17.328 -6.187 1.00 35.34 196 ALA A O 1
ATOM 1556 N N . LEU A 1 197 ? 12.154 -15.578 -5.171 1.00 39.84 197 LEU A N 1
ATOM 1557 C CA . LEU A 1 197 ? 13.167 -15.289 -6.190 1.00 39.84 197 LEU A CA 1
ATOM 1558 C C . LEU A 1 197 ? 14.522 -15.032 -5.517 1.00 39.84 197 LEU A C 1
ATOM 1560 O O . LEU A 1 197 ? 15.158 -14.004 -5.738 1.00 39.84 197 LEU A O 1
ATOM 1564 N N . ASP A 1 198 ? 14.961 -15.961 -4.668 1.00 38.66 198 ASP A N 1
ATOM 1565 C CA . ASP A 1 198 ? 16.376 -16.030 -4.309 1.00 38.66 198 ASP A CA 1
ATOM 1566 C C . ASP A 1 198 ? 17.101 -16.658 -5.508 1.00 38.66 198 ASP A C 1
ATOM 1568 O O . ASP A 1 198 ? 17.176 -17.878 -5.663 1.00 38.66 198 ASP A O 1
ATOM 1572 N N . LEU A 1 199 ? 17.509 -15.809 -6.455 1.00 38.72 199 LEU A N 1
ATOM 1573 C CA . LEU A 1 199 ? 18.434 -16.201 -7.513 1.00 38.72 199 LEU A CA 1
ATOM 1574 C C . LEU A 1 199 ? 19.717 -16.617 -6.798 1.00 38.72 199 LEU A C 1
ATOM 1576 O O . LEU A 1 199 ? 20.453 -15.749 -6.337 1.00 38.72 199 LEU A O 1
ATOM 1580 N N . ASP A 1 200 ? 19.941 -17.924 -6.666 1.00 35.00 200 ASP A N 1
ATOM 1581 C CA . ASP A 1 200 ? 21.119 -18.506 -6.027 1.00 35.00 200 ASP A CA 1
ATOM 1582 C C . ASP A 1 200 ? 22.380 -18.052 -6.780 1.00 35.00 200 ASP A C 1
ATOM 1584 O O . ASP A 1 200 ? 22.873 -18.695 -7.709 1.00 35.00 200 ASP A O 1
ATOM 1588 N N . VAL A 1 201 ? 22.900 -16.881 -6.405 1.00 40.19 201 VAL A N 1
ATOM 1589 C CA . VAL A 1 201 ? 24.262 -16.453 -6.708 1.00 40.19 201 VAL A CA 1
ATOM 1590 C C . VAL A 1 201 ? 25.140 -17.225 -5.738 1.00 40.19 201 VAL A C 1
ATOM 1592 O O . VAL A 1 201 ? 25.697 -16.676 -4.785 1.00 40.19 201 VAL A O 1
ATOM 1595 N N . GLY A 1 202 ? 25.216 -18.537 -5.968 1.00 30.53 202 GLY A N 1
ATOM 1596 C CA . GLY A 1 202 ? 26.126 -19.411 -5.265 1.00 30.53 202 GLY A CA 1
ATOM 1597 C C . GLY A 1 202 ? 27.500 -18.761 -5.298 1.00 30.53 202 GLY A C 1
ATOM 1598 O O . GLY A 1 202 ? 28.020 -18.406 -6.358 1.00 30.53 202 GLY A O 1
ATOM 1599 N N . THR A 1 203 ? 28.056 -18.564 -4.109 1.00 34.84 203 THR A N 1
ATOM 1600 C CA . THR A 1 203 ? 29.404 -18.073 -3.839 1.00 34.84 203 THR A CA 1
ATOM 1601 C C . THR A 1 203 ? 30.428 -19.065 -4.397 1.00 34.84 203 THR A C 1
ATOM 1603 O O . THR A 1 203 ? 31.180 -19.712 -3.675 1.00 34.84 203 THR A O 1
ATOM 1606 N N . GLN A 1 204 ? 30.508 -19.186 -5.720 1.00 33.81 204 GLN A N 1
ATOM 1607 C CA . GLN A 1 204 ? 31.718 -19.651 -6.364 1.00 33.81 204 GLN A CA 1
ATOM 1608 C C . GLN A 1 204 ? 32.686 -18.482 -6.302 1.00 33.81 204 GLN A C 1
ATOM 1610 O O . GLN A 1 204 ? 32.552 -17.501 -7.029 1.00 33.81 204 GLN A O 1
ATOM 1615 N N . ARG A 1 205 ? 33.601 -18.575 -5.330 1.00 32.19 205 ARG A N 1
ATOM 1616 C CA . ARG A 1 205 ? 34.805 -17.751 -5.187 1.00 32.19 205 ARG A CA 1
ATOM 1617 C C . ARG A 1 205 ? 35.209 -17.168 -6.539 1.00 32.19 205 ARG A C 1
ATOM 1619 O O . ARG A 1 205 ? 35.661 -17.905 -7.413 1.00 32.19 205 ARG A O 1
ATOM 1626 N N . ALA A 1 206 ? 35.044 -15.856 -6.683 1.00 31.58 206 ALA A N 1
ATOM 1627 C CA . ALA A 1 206 ? 35.594 -15.122 -7.805 1.00 31.58 206 ALA A CA 1
ATOM 1628 C C . ALA A 1 206 ? 37.094 -15.439 -7.879 1.00 31.58 206 ALA A C 1
ATOM 1630 O O . ALA A 1 206 ? 37.858 -15.079 -6.981 1.00 31.58 206 ALA A O 1
ATOM 1631 N N . ALA A 1 207 ? 37.506 -16.164 -8.918 1.00 27.70 207 ALA A N 1
ATOM 1632 C CA . ALA A 1 207 ? 38.912 -16.236 -9.272 1.00 27.70 207 ALA A CA 1
ATOM 1633 C C . ALA A 1 207 ? 39.383 -14.804 -9.594 1.00 27.70 207 ALA A C 1
ATOM 1635 O O . ALA A 1 207 ? 38.623 -14.039 -10.200 1.00 27.70 207 ALA A O 1
ATOM 1636 N N . PRO A 1 208 ? 40.589 -14.405 -9.158 1.00 32.88 208 PRO A N 1
ATOM 1637 C CA . PRO A 1 208 ? 41.047 -13.033 -9.292 1.00 32.88 208 PRO A CA 1
ATOM 1638 C C . PRO A 1 208 ? 41.103 -12.631 -10.768 1.00 32.88 208 PRO A C 1
ATOM 1640 O O . PRO A 1 208 ? 41.563 -13.383 -11.628 1.00 32.88 208 PRO A O 1
ATOM 1643 N N . ILE A 1 209 ? 40.615 -11.424 -11.048 1.00 36.53 209 ILE A N 1
ATOM 1644 C CA . ILE A 1 209 ? 40.617 -10.816 -12.377 1.00 36.53 209 ILE A CA 1
ATOM 1645 C C . ILE A 1 209 ? 42.074 -10.558 -12.767 1.00 36.53 209 ILE A C 1
ATOM 1647 O O . ILE A 1 209 ? 42.702 -9.625 -12.271 1.00 36.53 209 ILE A O 1
ATOM 1651 N N . GLY A 1 210 ? 42.614 -11.414 -13.632 1.00 40.00 210 GLY A N 1
ATOM 1652 C CA . GLY A 1 210 ? 43.991 -11.303 -14.103 1.00 40.00 210 GLY A CA 1
ATOM 1653 C C . GLY A 1 210 ? 44.545 -12.595 -14.693 1.00 40.00 210 GLY A C 1
ATOM 1654 O O . GLY A 1 210 ? 45.588 -13.058 -14.253 1.00 40.00 210 GLY A O 1
ATOM 1655 N N . ALA A 1 211 ? 43.873 -13.192 -15.680 1.00 31.47 211 ALA A N 1
ATOM 1656 C CA . ALA A 1 211 ? 44.490 -14.214 -16.522 1.00 31.47 211 ALA A CA 1
ATOM 1657 C C . ALA A 1 211 ? 43.904 -14.166 -17.937 1.00 31.47 211 ALA A C 1
ATOM 1659 O O . ALA A 1 211 ? 42.698 -14.204 -18.160 1.00 31.47 211 ALA A O 1
ATOM 1660 N N . THR A 1 212 ? 44.813 -14.012 -18.884 1.00 39.66 212 THR A N 1
ATOM 1661 C CA . THR A 1 212 ? 44.644 -13.873 -20.326 1.00 39.66 212 THR A CA 1
ATOM 1662 C C . THR A 1 212 ? 43.945 -15.067 -20.978 1.00 39.66 212 THR A C 1
ATOM 1664 O O . THR A 1 212 ? 44.363 -16.203 -20.774 1.00 39.66 212 THR A O 1
ATOM 1667 N N . GLY A 1 213 ? 42.981 -14.813 -21.868 1.00 31.00 213 GLY A N 1
ATOM 1668 C CA . GLY A 1 213 ? 42.472 -15.825 -22.797 1.00 31.00 213 GLY A CA 1
ATOM 1669 C C . GLY A 1 213 ? 41.229 -15.360 -23.551 1.00 31.00 213 GLY A C 1
ATOM 1670 O O . GLY A 1 213 ? 40.172 -15.173 -22.960 1.00 31.00 213 GLY A O 1
ATOM 1671 N N . ARG A 1 214 ? 41.343 -15.161 -24.869 1.00 38.84 214 ARG A N 1
ATOM 1672 C CA . ARG A 1 214 ? 40.179 -15.003 -25.754 1.00 38.84 214 ARG A CA 1
ATOM 1673 C C . ARG A 1 214 ? 39.385 -16.313 -25.740 1.00 38.84 214 ARG A C 1
ATOM 1675 O O . ARG A 1 214 ? 39.978 -17.359 -25.976 1.00 38.84 214 ARG A O 1
ATOM 1682 N N . GLY A 1 215 ? 38.068 -16.233 -25.548 1.00 41.00 215 GLY A N 1
ATOM 1683 C CA . GLY A 1 215 ? 37.150 -17.354 -25.778 1.00 41.00 215 GLY A CA 1
ATOM 1684 C C . GLY A 1 215 ? 36.552 -17.977 -24.517 1.00 41.00 215 GLY A C 1
ATOM 1685 O O . GLY A 1 215 ? 36.837 -19.121 -24.196 1.00 41.00 215 GLY A O 1
ATOM 1686 N N . ALA A 1 216 ? 35.657 -17.253 -23.851 1.00 38.62 216 ALA A N 1
ATOM 1687 C CA . ALA A 1 216 ? 34.558 -17.852 -23.102 1.00 38.62 216 ALA A CA 1
ATOM 1688 C C . ALA A 1 216 ? 33.375 -16.892 -23.234 1.00 38.62 216 ALA A C 1
ATOM 1690 O O . ALA A 1 216 ? 33.400 -15.788 -22.691 1.00 38.62 216 ALA A O 1
ATOM 1691 N N . THR A 1 217 ? 32.372 -17.256 -24.033 1.00 48.69 217 THR A N 1
ATOM 1692 C CA . THR A 1 217 ? 31.075 -16.573 -24.021 1.00 48.69 217 THR A CA 1
ATOM 1693 C C . THR A 1 217 ? 30.534 -16.698 -22.605 1.00 48.69 217 THR A C 1
ATOM 1695 O O . THR A 1 217 ? 30.149 -17.790 -22.190 1.00 48.69 217 THR A O 1
ATOM 1698 N N . GLY A 1 218 ? 30.631 -15.606 -21.846 1.00 49.53 218 GLY A N 1
ATOM 1699 C CA . GLY A 1 218 ? 30.329 -15.545 -20.421 1.00 49.53 218 GLY A CA 1
ATOM 1700 C C . GLY A 1 218 ? 28.849 -15.777 -20.177 1.00 49.53 218 GLY A C 1
ATOM 1701 O O . GLY A 1 218 ? 28.071 -14.833 -20.105 1.00 49.53 218 GLY A O 1
ATOM 1702 N N . TRP A 1 219 ? 28.462 -17.043 -20.092 1.00 46.94 219 TRP A N 1
ATOM 1703 C CA . TRP A 1 219 ? 27.136 -17.438 -19.666 1.00 46.94 219 TRP A CA 1
ATOM 1704 C C . TRP A 1 219 ? 26.978 -17.064 -18.190 1.00 46.94 219 TRP A C 1
ATOM 1706 O O . TRP A 1 219 ? 27.724 -17.536 -17.332 1.00 46.94 219 TRP A O 1
ATOM 1716 N N . SER A 1 220 ? 26.039 -16.163 -17.910 1.00 56.38 220 SER A N 1
ATOM 1717 C CA . SER A 1 220 ? 25.652 -15.772 -16.559 1.00 56.38 220 SER A CA 1
ATOM 1718 C C . SER A 1 220 ? 24.177 -16.130 -16.370 1.00 56.38 220 SER A C 1
ATOM 1720 O O . SER A 1 220 ? 23.336 -15.543 -17.058 1.00 56.38 220 SER A O 1
ATOM 1722 N N . PRO A 1 221 ? 23.842 -17.036 -15.431 1.00 54.22 221 PRO A N 1
ATOM 1723 C CA . PRO A 1 221 ? 22.457 -17.412 -15.141 1.00 54.22 221 PRO A CA 1
ATOM 1724 C C . PRO A 1 221 ? 21.563 -16.203 -14.842 1.00 54.22 221 PRO A C 1
ATOM 1726 O O . PRO A 1 221 ? 20.417 -16.141 -15.274 1.00 54.22 221 PRO A O 1
ATOM 1729 N N . LEU A 1 222 ? 22.113 -15.198 -14.152 1.00 47.34 222 LEU A N 1
ATOM 1730 C CA . LEU A 1 222 ? 21.410 -13.957 -13.843 1.00 47.34 222 LEU A CA 1
ATOM 1731 C C . LEU A 1 222 ? 21.125 -13.132 -15.104 1.00 47.34 222 LEU A C 1
ATOM 1733 O O . LEU A 1 222 ? 20.029 -12.604 -15.246 1.00 47.34 222 LEU A O 1
ATOM 1737 N N . GLN A 1 223 ? 22.086 -13.017 -16.025 1.00 49.97 223 GLN A N 1
ATOM 1738 C CA . GLN A 1 223 ? 21.879 -12.275 -17.274 1.00 49.97 223 GLN A CA 1
ATOM 1739 C C . GLN A 1 223 ? 20.835 -12.953 -18.165 1.00 49.97 223 GLN A C 1
ATOM 1741 O O . GLN A 1 223 ? 20.019 -12.264 -18.773 1.00 49.97 223 GLN A O 1
ATOM 1746 N N . GLU A 1 224 ? 20.829 -14.286 -18.217 1.00 65.94 224 GLU A N 1
ATOM 1747 C CA . GLU A 1 224 ? 19.825 -15.054 -18.956 1.00 65.94 224 GLU A CA 1
ATOM 1748 C C . GLU A 1 224 ? 18.438 -14.927 -18.320 1.00 65.94 224 GLU A C 1
ATOM 1750 O O . GLU A 1 224 ? 17.478 -14.631 -19.027 1.00 65.94 224 GLU A O 1
ATOM 1755 N N . ALA A 1 225 ? 18.341 -15.031 -16.990 1.00 63.66 225 ALA A N 1
ATOM 1756 C CA . ALA A 1 225 ? 17.095 -14.803 -16.267 1.00 63.66 225 ALA A CA 1
ATOM 1757 C C . ALA A 1 225 ? 16.566 -13.378 -16.494 1.00 63.66 225 ALA A C 1
ATOM 1759 O O . ALA A 1 225 ? 15.401 -13.205 -16.841 1.00 63.66 225 ALA A O 1
ATOM 1760 N N . VAL A 1 226 ? 17.415 -12.353 -16.362 1.00 67.19 226 VAL A N 1
ATOM 1761 C CA . VAL A 1 226 ? 17.033 -10.949 -16.597 1.00 67.19 226 VAL A CA 1
ATOM 1762 C C . VAL A 1 226 ? 16.571 -10.737 -18.036 1.00 67.19 226 VAL A C 1
ATOM 1764 O O . VAL A 1 226 ? 15.554 -10.080 -18.252 1.00 67.19 226 VAL A O 1
ATOM 1767 N N . LYS A 1 227 ? 17.277 -11.302 -19.023 1.00 69.75 227 LYS A N 1
ATOM 1768 C CA . LYS A 1 227 ? 16.892 -11.201 -20.433 1.00 69.75 227 LYS A CA 1
ATOM 1769 C C . LYS A 1 227 ? 15.566 -11.908 -20.702 1.00 69.75 227 LYS A C 1
ATOM 1771 O O . LYS A 1 227 ? 14.687 -11.306 -21.305 1.00 69.75 227 LYS A O 1
ATOM 1776 N N . TYR A 1 228 ? 15.405 -13.134 -20.209 1.00 73.56 228 TYR A N 1
ATOM 1777 C CA . TYR A 1 228 ? 14.166 -13.895 -20.326 1.00 73.56 228 TYR A CA 1
ATOM 1778 C C . TYR A 1 228 ? 12.990 -13.118 -19.735 1.00 73.56 228 TYR A C 1
ATOM 1780 O O . TYR A 1 228 ? 11.998 -12.898 -20.422 1.00 73.56 228 TYR A O 1
ATOM 1788 N N . TRP A 1 229 ? 13.118 -12.635 -18.497 1.00 68.94 229 TRP A N 1
ATOM 1789 C CA . TRP A 1 229 ? 12.068 -11.859 -17.842 1.00 68.94 229 TRP A CA 1
ATOM 1790 C C . TRP A 1 229 ? 11.792 -10.535 -18.556 1.00 68.94 229 TRP A C 1
ATOM 1792 O O . TRP A 1 229 ? 10.632 -10.152 -18.679 1.00 68.94 229 TRP A O 1
ATOM 1802 N N . GLY A 1 230 ? 12.821 -9.858 -19.071 1.00 76.00 230 GLY A N 1
ATOM 1803 C CA . GLY A 1 230 ? 12.672 -8.633 -19.858 1.00 76.00 230 GLY A CA 1
ATOM 1804 C C . GLY A 1 230 ? 11.922 -8.854 -21.175 1.00 76.00 230 GLY A C 1
ATOM 1805 O O . GLY A 1 230 ? 10.936 -8.164 -21.442 1.00 76.00 230 GLY A O 1
ATOM 1806 N N . ASP A 1 231 ? 12.351 -9.838 -21.968 1.00 76.94 231 ASP A N 1
ATOM 1807 C CA . ASP A 1 231 ? 11.726 -10.202 -23.246 1.00 76.94 231 ASP A CA 1
ATOM 1808 C C . ASP A 1 231 ? 10.290 -10.698 -23.032 1.00 76.94 231 ASP A C 1
ATOM 1810 O O . ASP A 1 231 ? 9.368 -10.322 -23.758 1.00 76.94 231 ASP A O 1
ATOM 1814 N N . TRP A 1 232 ? 10.075 -11.480 -21.977 1.00 80.19 232 TRP A N 1
ATOM 1815 C CA . TRP A 1 232 ? 8.764 -11.997 -21.614 1.00 80.19 232 TRP A CA 1
ATOM 1816 C C . TRP A 1 232 ? 7.813 -10.884 -21.141 1.00 80.19 232 TRP A C 1
ATOM 1818 O O . TRP A 1 232 ? 6.669 -10.824 -21.598 1.00 80.19 232 TRP A O 1
ATOM 1828 N N . VAL A 1 233 ? 8.274 -9.954 -20.291 1.00 77.19 233 VAL A N 1
ATOM 1829 C CA . VAL A 1 233 ? 7.485 -8.783 -19.857 1.00 77.19 233 VAL A CA 1
ATOM 1830 C C . VAL A 1 233 ? 7.084 -7.945 -21.065 1.00 77.19 233 VAL A C 1
ATOM 1832 O O . VAL A 1 233 ? 5.938 -7.500 -21.154 1.00 77.19 233 VAL A O 1
ATOM 1835 N N . LEU A 1 234 ? 8.005 -7.754 -22.012 1.00 78.25 234 LEU A N 1
ATOM 1836 C CA . LEU A 1 234 ? 7.730 -7.058 -23.261 1.00 78.25 234 LEU A CA 1
ATOM 1837 C C . LEU A 1 234 ? 6.661 -7.785 -24.088 1.00 78.25 234 LEU A C 1
ATOM 1839 O O . LEU A 1 234 ? 5.768 -7.136 -24.634 1.00 78.25 234 LEU A O 1
ATOM 1843 N N . GLU A 1 235 ? 6.722 -9.112 -24.180 1.00 81.75 235 GLU A N 1
ATOM 1844 C CA . GLU A 1 235 ? 5.735 -9.904 -24.913 1.00 81.75 235 GLU A CA 1
ATOM 1845 C C . GLU A 1 235 ? 4.343 -9.838 -24.267 1.00 81.75 235 GLU A C 1
ATOM 1847 O O . GLU A 1 235 ? 3.359 -9.612 -24.974 1.00 81.75 235 GLU A O 1
ATOM 1852 N N . GLN A 1 236 ? 4.240 -9.959 -22.938 1.00 80.19 236 GLN A N 1
ATOM 1853 C CA . GLN A 1 236 ? 2.955 -9.804 -22.245 1.00 80.19 236 GLN A CA 1
ATOM 1854 C C . GLN A 1 236 ? 2.407 -8.388 -22.361 1.00 80.19 236 GLN A C 1
ATOM 1856 O O . GLN A 1 236 ? 1.229 -8.209 -22.659 1.00 80.19 236 GLN A O 1
ATOM 1861 N N . ALA A 1 237 ? 3.266 -7.378 -22.211 1.00 78.00 237 ALA A N 1
ATOM 1862 C CA . ALA A 1 237 ? 2.874 -5.991 -22.410 1.00 78.00 237 ALA A CA 1
ATOM 1863 C C . ALA A 1 237 ? 2.334 -5.770 -23.828 1.00 78.00 237 ALA A C 1
ATOM 1865 O O . ALA A 1 237 ? 1.315 -5.110 -23.992 1.00 78.00 237 ALA A O 1
ATOM 1866 N N . ARG A 1 238 ? 2.958 -6.361 -24.857 1.00 80.81 238 ARG A N 1
ATOM 1867 C CA . ARG A 1 238 ? 2.427 -6.324 -26.227 1.00 80.81 238 ARG A CA 1
ATOM 1868 C C . ARG A 1 238 ? 1.071 -7.017 -26.321 1.00 80.81 238 ARG A C 1
ATOM 1870 O O . ARG A 1 238 ? 0.163 -6.431 -26.891 1.00 80.81 238 ARG A O 1
ATOM 1877 N N . LYS A 1 239 ? 0.900 -8.216 -25.757 1.00 84.19 239 LYS A N 1
ATOM 1878 C CA . LYS A 1 239 ? -0.380 -8.948 -25.799 1.00 84.19 239 LYS A CA 1
ATOM 1879 C C . LYS A 1 239 ? -1.520 -8.167 -25.145 1.00 84.19 239 LYS A C 1
ATOM 1881 O O . LYS A 1 239 ? -2.592 -8.060 -25.730 1.00 84.19 239 LYS A O 1
ATOM 1886 N N . GLU A 1 240 ? -1.283 -7.606 -23.962 1.00 82.06 240 GLU A N 1
ATOM 1887 C CA . GLU A 1 240 ? -2.314 -6.915 -23.182 1.00 82.06 240 GLU A CA 1
ATOM 1888 C C . GLU A 1 240 ? -2.562 -5.480 -23.658 1.00 82.06 240 GLU A C 1
ATOM 1890 O O . GLU A 1 240 ? -3.704 -5.025 -23.683 1.00 82.06 240 GLU A O 1
ATOM 1895 N N . LEU A 1 241 ? -1.506 -4.752 -24.037 1.00 79.69 241 LEU A N 1
ATOM 1896 C CA . LEU A 1 241 ? -1.606 -3.330 -24.362 1.00 79.69 241 LEU A CA 1
ATOM 1897 C C . LEU A 1 241 ? -1.808 -3.064 -25.857 1.00 79.69 241 LEU A C 1
ATOM 1899 O O . LEU A 1 241 ? -2.328 -2.003 -26.193 1.00 79.69 241 LEU A O 1
ATOM 1903 N N . ALA A 1 242 ? -1.448 -3.983 -26.767 1.00 79.06 242 ALA A N 1
ATOM 1904 C CA . ALA A 1 242 ? -1.525 -3.714 -28.210 1.00 79.06 242 ALA A CA 1
ATOM 1905 C C . ALA A 1 242 ? -2.920 -3.253 -28.643 1.00 79.06 242 ALA A C 1
ATOM 1907 O O . ALA A 1 242 ? -3.024 -2.277 -29.378 1.00 79.06 242 ALA A O 1
ATOM 1908 N N . ALA A 1 243 ? -3.990 -3.869 -28.138 1.00 77.94 243 ALA A N 1
ATOM 1909 C CA . ALA A 1 243 ? -5.360 -3.486 -28.485 1.00 77.94 243 ALA A CA 1
ATOM 1910 C C . ALA A 1 243 ? -5.686 -2.009 -28.179 1.00 77.94 243 ALA A C 1
ATOM 1912 O O . ALA A 1 243 ? -6.467 -1.396 -28.901 1.00 77.94 243 ALA A O 1
ATOM 1913 N N . PHE A 1 244 ? -5.064 -1.423 -27.152 1.00 74.12 244 PHE A N 1
ATOM 1914 C CA . PHE A 1 244 ? -5.291 -0.033 -26.746 1.00 74.12 244 PHE A CA 1
ATOM 1915 C C . PHE A 1 244 ? -4.420 0.977 -27.507 1.00 74.12 244 PHE A C 1
ATOM 1917 O O . PHE A 1 244 ? -4.753 2.159 -27.547 1.00 74.12 244 PHE A O 1
ATOM 1924 N N . TYR A 1 245 ? -3.321 0.524 -28.120 1.00 67.69 245 TYR A N 1
ATOM 1925 C CA . TYR A 1 245 ? -2.357 1.382 -28.825 1.00 67.69 245 TYR A CA 1
ATOM 1926 C C . TYR A 1 245 ? -2.278 1.114 -30.338 1.00 67.69 245 TYR A C 1
ATOM 1928 O O . TYR A 1 245 ? -1.553 1.809 -31.048 1.00 67.69 245 TYR A O 1
ATOM 1936 N N . LEU A 1 246 ? -3.066 0.169 -30.862 1.00 54.75 246 LEU A N 1
ATOM 1937 C CA . LEU A 1 246 ? -3.300 -0.045 -32.292 1.00 54.75 246 LEU A CA 1
ATOM 1938 C C . LEU A 1 246 ? -4.306 0.985 -32.835 1.00 54.75 246 LEU A C 1
ATOM 1940 O O . LEU A 1 246 ? -5.397 0.654 -33.286 1.00 54.75 246 LEU A O 1
ATOM 1944 N N . SER A 1 247 ? -3.924 2.257 -32.824 1.00 50.69 247 SER A N 1
ATOM 1945 C CA . SER A 1 247 ? -4.346 3.167 -33.889 1.00 50.69 247 SER A CA 1
ATOM 1946 C C . SER A 1 247 ? -3.141 3.347 -34.801 1.00 50.69 247 SER A C 1
ATOM 1948 O O . SER A 1 247 ? -2.069 3.684 -34.292 1.00 50.69 247 SER A O 1
ATOM 1950 N N . PRO A 1 248 ? -3.250 3.122 -36.122 1.00 50.16 248 PRO A N 1
ATOM 1951 C CA . PRO A 1 248 ? -2.173 3.485 -37.020 1.00 50.16 248 PRO A CA 1
ATOM 1952 C C . PRO A 1 248 ? -2.044 5.008 -36.971 1.00 50.16 248 PRO A C 1
ATOM 1954 O O . PRO A 1 248 ? -2.789 5.736 -37.625 1.00 50.16 248 PRO A O 1
ATOM 1957 N N . LEU A 1 249 ? -1.099 5.506 -36.172 1.00 50.56 249 LEU A N 1
ATOM 1958 C CA . LEU A 1 249 ? -0.521 6.809 -36.448 1.00 50.56 249 LEU A CA 1
ATOM 1959 C C . LEU A 1 249 ? -0.009 6.725 -37.893 1.00 50.56 249 LEU A C 1
ATOM 1961 O O . LEU A 1 249 ? 0.720 5.776 -38.207 1.00 50.56 249 LEU A O 1
ATOM 1965 N N . PRO A 1 250 ? -0.415 7.638 -38.796 1.00 43.72 250 PRO A N 1
ATOM 1966 C CA . PRO A 1 250 ? 0.140 7.649 -40.140 1.00 43.72 250 PRO A CA 1
ATOM 1967 C C . PRO A 1 250 ? 1.669 7.714 -40.025 1.00 43.72 250 PRO A C 1
ATOM 1969 O O . PRO A 1 250 ? 2.174 8.375 -39.110 1.00 43.72 250 PRO A O 1
ATOM 1972 N N . PRO A 1 251 ? 2.411 7.010 -40.898 1.00 42.25 251 PRO A N 1
ATOM 1973 C CA . PRO A 1 251 ? 3.862 6.938 -40.801 1.00 42.25 251 PRO A CA 1
ATOM 1974 C C . PRO A 1 251 ? 4.425 8.360 -40.781 1.00 42.25 251 PRO A C 1
ATOM 1976 O O . PRO A 1 251 ? 4.215 9.128 -41.722 1.00 42.25 251 PRO A O 1
ATOM 1979 N N . SER A 1 252 ? 5.101 8.739 -39.693 1.00 41.41 252 SER A N 1
ATOM 1980 C CA . SER A 1 252 ? 5.809 10.013 -39.676 1.00 41.41 252 SER A CA 1
ATOM 1981 C C . SER A 1 252 ? 6.975 9.924 -40.670 1.00 41.41 252 SER A C 1
ATOM 1983 O O . SER A 1 252 ? 7.687 8.914 -40.705 1.00 41.41 252 SER A O 1
ATOM 1985 N N . PRO A 1 253 ? 7.182 10.939 -41.521 1.00 39.72 253 PRO A N 1
ATOM 1986 C CA . PRO A 1 253 ? 8.287 10.917 -42.461 1.00 39.72 253 PRO A CA 1
ATOM 1987 C C . PRO A 1 253 ? 9.587 11.254 -41.724 1.00 39.72 253 PRO A C 1
ATOM 1989 O O . PRO A 1 253 ? 9.859 12.424 -41.510 1.00 39.72 253 PRO A O 1
ATOM 1992 N N . SER A 1 254 ? 10.400 10.238 -41.408 1.00 31.89 254 SER A N 1
ATOM 1993 C CA . SER A 1 254 ? 11.866 10.286 -41.183 1.00 31.89 254 SER A CA 1
ATOM 1994 C C . SER A 1 254 ? 12.461 11.293 -40.154 1.00 31.89 254 SER A C 1
ATOM 1996 O O . SER A 1 254 ? 11.885 12.319 -39.811 1.00 31.89 254 SER A O 1
ATOM 1998 N N . PRO A 1 255 ? 13.650 11.004 -39.588 1.00 42.47 255 PRO A N 1
ATOM 1999 C CA . PRO A 1 255 ? 14.010 11.450 -38.245 1.00 42.47 255 PRO A CA 1
ATOM 2000 C C . PRO A 1 255 ? 14.823 12.748 -38.240 1.00 42.47 255 PRO A C 1
ATOM 2002 O O . PRO A 1 255 ? 15.936 12.763 -37.741 1.00 42.47 255 PRO A O 1
ATOM 2005 N N . LEU A 1 256 ? 14.301 13.850 -38.770 1.00 35.91 256 LEU A N 1
ATOM 2006 C CA . LEU A 1 256 ? 14.860 15.184 -38.521 1.00 35.91 256 LEU A CA 1
ATOM 2007 C C . LEU A 1 256 ? 13.701 16.188 -38.515 1.00 35.91 256 LEU A C 1
ATOM 2009 O O . LEU A 1 256 ? 13.055 16.383 -39.537 1.00 35.91 256 LEU A O 1
ATOM 2013 N N . SER A 1 257 ? 13.461 16.829 -37.365 1.00 35.84 257 SER A N 1
ATOM 2014 C CA . SER A 1 257 ? 12.404 17.823 -37.074 1.00 35.84 257 SER A CA 1
ATOM 2015 C C . SER A 1 257 ? 11.022 17.312 -36.616 1.00 35.84 257 SER A C 1
ATOM 2017 O O . SER A 1 257 ? 9.984 17.637 -37.184 1.00 35.84 257 SER A O 1
ATOM 2019 N N . SER A 1 258 ? 10.960 16.636 -35.465 1.00 29.25 258 SER A N 1
ATOM 2020 C CA . SER A 1 258 ? 9.706 16.589 -34.691 1.00 29.25 258 SER A CA 1
ATOM 2021 C C . SER A 1 258 ? 9.560 17.854 -33.844 1.00 29.25 258 SER A C 1
ATOM 2023 O O . SER A 1 258 ? 9.750 17.844 -32.630 1.00 29.25 258 SER A O 1
ATOM 2025 N N . VAL A 1 259 ? 9.216 18.966 -34.496 1.00 29.50 259 VAL A N 1
ATOM 2026 C CA . VAL A 1 259 ? 8.521 20.066 -33.821 1.00 29.50 259 VAL A CA 1
ATOM 2027 C C . VAL A 1 259 ? 7.112 19.553 -33.540 1.00 29.50 259 VAL A C 1
ATOM 2029 O O . VAL A 1 259 ? 6.340 19.324 -34.471 1.00 29.50 259 VAL A O 1
ATOM 2032 N N . TYR A 1 260 ? 6.776 19.330 -32.269 1.00 29.80 260 TYR A N 1
ATOM 2033 C CA . TYR A 1 260 ? 5.411 19.011 -31.858 1.00 29.80 260 TYR A CA 1
ATOM 2034 C C . TYR A 1 260 ? 4.491 20.179 -32.239 1.00 29.80 260 TYR A C 1
ATOM 2036 O O . TYR A 1 260 ? 4.406 21.183 -31.534 1.00 29.80 260 TYR A O 1
ATOM 2044 N N . ARG A 1 261 ? 3.812 20.073 -33.385 1.00 25.98 261 ARG A N 1
ATOM 2045 C CA . ARG A 1 261 ? 2.783 21.025 -33.804 1.00 25.98 261 ARG A CA 1
ATOM 2046 C C . ARG A 1 261 ? 1.485 20.665 -33.076 1.00 25.98 261 ARG A C 1
ATOM 2048 O O . ARG A 1 261 ? 0.721 19.820 -33.533 1.00 25.98 261 ARG A O 1
ATOM 2055 N N . LEU A 1 262 ? 1.268 21.282 -31.917 1.00 32.00 262 LEU A N 1
ATOM 2056 C CA . LEU A 1 262 ? -0.003 21.249 -31.192 1.00 32.00 262 LEU A CA 1
ATOM 2057 C C . LEU A 1 262 ? -1.130 21.820 -32.076 1.00 32.00 262 LEU A C 1
ATOM 2059 O O . LEU A 1 262 ? -1.077 22.972 -32.489 1.00 32.00 262 LEU A O 1
ATOM 2063 N N . GLY A 1 263 ? -2.116 20.967 -32.373 1.00 29.34 263 GLY A N 1
ATOM 2064 C CA . GLY A 1 263 ? -3.523 21.262 -32.681 1.00 29.34 263 GLY A CA 1
ATOM 2065 C C . GLY A 1 263 ? -3.871 22.461 -33.573 1.00 29.34 263 GLY A C 1
ATOM 2066 O O . GLY A 1 263 ? -3.996 23.588 -33.106 1.00 29.34 263 GLY A O 1
ATOM 2067 N N . ARG A 1 264 ? -4.221 22.179 -34.835 1.00 26.27 264 ARG A N 1
ATOM 2068 C CA . ARG A 1 264 ? -5.124 23.023 -35.636 1.00 26.27 264 ARG A CA 1
ATOM 2069 C C . ARG A 1 264 ? -6.545 22.845 -35.080 1.00 26.27 264 ARG A C 1
ATOM 2071 O O . ARG A 1 264 ? -7.090 21.748 -35.165 1.00 26.27 264 ARG A O 1
ATOM 2078 N N . TRP A 1 265 ? -7.137 23.895 -34.518 1.00 29.56 265 TRP A N 1
ATOM 2079 C CA . TRP A 1 265 ? -8.550 23.904 -34.136 1.00 29.56 265 TRP A CA 1
ATOM 2080 C C . TRP A 1 265 ? -9.409 24.111 -35.387 1.00 29.56 265 TRP A C 1
ATOM 2082 O O . TRP A 1 265 ? -9.254 25.108 -36.089 1.00 29.56 265 TRP A O 1
ATOM 2092 N N . VAL A 1 266 ? -10.304 23.167 -35.670 1.00 27.36 266 VAL A N 1
ATOM 2093 C CA . VAL A 1 266 ? -11.395 23.336 -36.635 1.00 27.36 266 VAL A CA 1
ATOM 2094 C C . VAL A 1 266 ? -12.680 23.339 -35.821 1.00 27.36 266 VAL A C 1
ATOM 2096 O O . VAL A 1 266 ? -13.045 22.313 -35.252 1.00 27.36 266 VAL A O 1
ATOM 2099 N N . THR A 1 267 ? -13.365 24.478 -35.748 1.00 29.03 267 THR A N 1
ATOM 2100 C CA . THR A 1 267 ? -14.775 24.513 -35.355 1.00 29.03 267 THR A CA 1
ATOM 2101 C C . THR A 1 267 ? -15.582 25.050 -36.526 1.00 29.03 267 THR A C 1
ATOM 2103 O O . THR A 1 267 ? -15.201 26.005 -37.200 1.00 29.03 267 THR A O 1
ATOM 2106 N N . GLY A 1 268 ? -16.702 24.397 -36.801 1.00 25.48 268 GLY A N 1
ATOM 2107 C CA . GLY A 1 268 ? -17.694 24.869 -37.747 1.00 25.48 268 GLY A CA 1
ATOM 2108 C C . GLY A 1 268 ? -19.068 24.521 -37.210 1.00 25.48 268 GLY A C 1
ATOM 2109 O O . GLY A 1 268 ? -19.324 23.363 -36.893 1.00 25.48 268 GLY A O 1
ATOM 2110 N N . VAL A 1 269 ? -19.946 25.520 -37.135 1.00 32.97 269 VAL A N 1
ATOM 2111 C CA . VAL A 1 269 ? -21.387 25.325 -36.964 1.00 32.97 269 VAL A CA 1
ATOM 2112 C C . VAL A 1 269 ? -22.120 26.221 -37.961 1.00 32.97 269 VAL A C 1
ATOM 2114 O O . VAL A 1 269 ? -21.760 27.388 -38.168 1.00 32.97 269 VAL A O 1
ATOM 2117 N N . ARG A 1 270 ? -23.174 25.682 -38.580 1.00 27.91 270 ARG A N 1
ATOM 2118 C CA . ARG A 1 270 ? -24.271 26.476 -39.141 1.00 27.91 270 ARG A CA 1
ATOM 2119 C C . ARG A 1 270 ? -25.603 25.912 -38.660 1.00 27.91 270 ARG A C 1
ATOM 2121 O O . ARG A 1 270 ? -25.846 24.720 -38.793 1.00 27.91 270 ARG A O 1
ATOM 2128 N N . GLY A 1 271 ? -26.441 26.819 -38.156 1.00 31.44 271 GLY A N 1
ATOM 2129 C CA . GLY A 1 271 ? -27.802 26.566 -37.680 1.00 31.44 271 GLY A CA 1
ATOM 2130 C C . GLY A 1 271 ? -27.933 26.660 -36.160 1.00 31.44 271 GLY A C 1
ATOM 2131 O O . GLY A 1 271 ? -28.158 25.650 -35.518 1.00 31.44 271 GLY A O 1
ATOM 2132 N N . HIS A 1 272 ? -27.779 27.876 -35.617 1.00 41.88 272 HIS A N 1
ATOM 2133 C CA . HIS A 1 272 ? -27.847 28.253 -34.192 1.00 41.88 272 HIS A CA 1
ATOM 2134 C C . HIS A 1 272 ? -26.813 27.594 -33.250 1.00 41.88 272 HIS A C 1
ATOM 2136 O O . HIS A 1 272 ? -27.138 26.700 -32.478 1.00 41.88 272 HIS A O 1
ATOM 2142 N N . GLY A 1 273 ? -25.582 28.134 -33.241 1.00 32.09 273 GLY A N 1
ATOM 2143 C CA . GLY A 1 273 ? -24.658 28.020 -32.096 1.00 32.09 273 GLY A CA 1
ATOM 2144 C C . GLY A 1 273 ? -23.166 27.865 -32.432 1.00 32.09 273 GLY A C 1
ATOM 2145 O O . GLY A 1 273 ? -22.730 26.768 -32.718 1.00 32.09 273 GLY A O 1
ATOM 2146 N N . LEU A 1 274 ? -22.401 28.960 -32.302 1.00 29.62 274 LEU A N 1
ATOM 2147 C CA . LEU A 1 274 ? -20.926 29.131 -32.278 1.00 29.62 274 LEU A CA 1
ATOM 2148 C C . LEU A 1 274 ? -20.050 28.731 -33.498 1.00 29.62 274 LEU A C 1
ATOM 2150 O O . LEU A 1 274 ? -19.831 27.565 -33.804 1.00 29.62 274 LEU A O 1
ATOM 2154 N N . GLN A 1 275 ? -19.416 29.744 -34.104 1.00 25.39 275 GLN A N 1
ATOM 2155 C CA . GLN A 1 275 ? -18.258 29.651 -35.011 1.00 25.39 275 GLN A CA 1
ATOM 2156 C C . GLN A 1 275 ? -17.007 30.217 -34.318 1.00 25.39 275 GLN A C 1
ATOM 2158 O O . GLN A 1 275 ? -17.114 31.231 -33.630 1.00 25.39 275 GLN A O 1
ATOM 2163 N N . VAL A 1 276 ? -15.829 29.620 -34.550 1.00 27.72 276 VAL A N 1
ATOM 2164 C CA . VAL A 1 276 ? -14.517 30.227 -34.250 1.00 27.72 276 VAL A CA 1
ATOM 2165 C C . VAL A 1 276 ? -13.684 30.262 -35.533 1.00 27.72 276 VAL A C 1
ATOM 2167 O O . VAL A 1 276 ? -13.346 29.222 -36.090 1.00 27.72 276 VAL A O 1
ATOM 2170 N N . PHE A 1 277 ? -13.330 31.470 -35.973 1.00 26.28 277 PHE A N 1
ATOM 2171 C CA . PHE A 1 277 ? -12.212 31.746 -36.879 1.00 26.28 277 PHE A CA 1
ATOM 2172 C C . PHE A 1 277 ? -11.198 32.613 -36.124 1.00 26.28 277 PHE A C 1
ATOM 2174 O O . PHE A 1 277 ? -11.589 33.412 -35.274 1.00 26.28 277 PHE A O 1
ATOM 2181 N N . GLY A 1 278 ? -9.909 32.385 -36.378 1.00 27.78 278 GLY A N 1
ATOM 2182 C CA . GLY A 1 278 ? -8.817 32.835 -35.517 1.00 27.78 278 GLY A CA 1
ATOM 2183 C C . GLY A 1 278 ? -7.919 33.945 -36.062 1.00 27.78 278 GLY A C 1
ATOM 2184 O O . GLY A 1 278 ? -8.286 34.691 -36.962 1.00 27.78 278 GLY A O 1
ATOM 2185 N N . ASP A 1 279 ? -6.711 33.914 -35.492 1.00 31.03 279 ASP A N 1
ATOM 2186 C CA . ASP A 1 279 ? -5.464 34.620 -35.803 1.00 31.03 279 ASP A CA 1
ATOM 2187 C C . ASP A 1 279 ? -5.255 36.002 -35.159 1.00 31.03 279 ASP A C 1
ATOM 2189 O O . ASP A 1 279 ? -5.792 37.004 -35.611 1.00 31.03 279 ASP A O 1
ATOM 2193 N N . MET A 1 280 ? -4.416 36.042 -34.114 1.00 26.83 280 MET A N 1
ATOM 2194 C CA . MET A 1 280 ? -3.318 37.007 -33.976 1.00 26.83 280 MET A CA 1
ATOM 2195 C C . MET A 1 280 ? -2.235 36.400 -33.074 1.00 26.83 280 MET A C 1
ATOM 2197 O O . MET A 1 280 ? -2.502 35.939 -31.963 1.00 26.83 280 MET A O 1
ATOM 2201 N N . GLY A 1 281 ? -1.022 36.329 -33.620 1.00 32.31 281 GLY A N 1
ATOM 2202 C CA . GLY A 1 281 ? 0.112 35.618 -33.052 1.00 32.31 281 GLY A CA 1
ATOM 2203 C C . GLY A 1 281 ? 0.670 36.203 -31.758 1.00 32.31 281 GLY A C 1
ATOM 2204 O O . GLY A 1 281 ? 0.548 37.388 -31.470 1.00 32.31 281 GLY A O 1
ATOM 2205 N N . ASN A 1 282 ? 1.373 35.345 -31.022 1.00 28.09 282 ASN A N 1
ATOM 2206 C CA . ASN A 1 282 ? 2.528 35.763 -30.246 1.0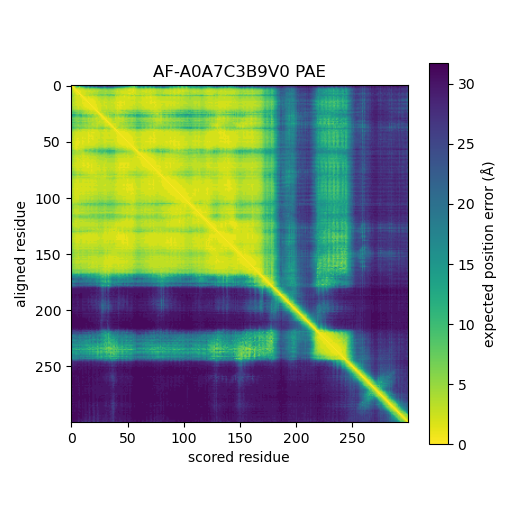0 28.09 282 ASN A CA 1
ATOM 2207 C C . ASN A 1 282 ? 3.559 34.633 -30.215 1.00 28.09 282 ASN A C 1
ATOM 2209 O O . ASN A 1 282 ? 3.288 33.508 -29.796 1.00 28.09 282 ASN A O 1
ATOM 2213 N N . THR A 1 283 ? 4.742 34.960 -30.714 1.00 26.02 283 THR A N 1
ATOM 2214 C CA . THR A 1 283 ? 5.934 34.119 -30.769 1.00 26.02 283 THR A CA 1
ATOM 2215 C C . THR A 1 283 ? 6.564 34.061 -29.377 1.00 26.02 283 THR A C 1
ATOM 2217 O O . THR A 1 283 ? 6.925 35.103 -28.839 1.00 26.02 283 THR A O 1
ATOM 2220 N N . PHE A 1 284 ? 6.754 32.872 -28.800 1.00 26.42 284 PHE A N 1
ATOM 2221 C CA . PHE A 1 284 ? 7.662 32.697 -27.660 1.00 26.42 284 PHE A CA 1
ATOM 2222 C C . PHE A 1 284 ? 8.986 32.116 -28.160 1.00 26.42 284 PHE A C 1
ATOM 2224 O O . PHE A 1 284 ? 9.043 30.990 -28.650 1.00 26.42 284 PHE A O 1
ATOM 2231 N N . ILE A 1 285 ? 10.046 32.918 -28.059 1.00 27.39 285 ILE A N 1
ATOM 2232 C CA . ILE A 1 285 ? 11.433 32.517 -28.304 1.00 27.39 285 ILE A CA 1
ATOM 2233 C C . ILE A 1 285 ? 11.974 31.918 -27.002 1.00 27.39 285 ILE A C 1
ATOM 2235 O O . ILE A 1 285 ? 11.950 32.578 -25.965 1.00 27.39 285 ILE A O 1
ATOM 2239 N N . VAL A 1 286 ? 12.478 30.684 -27.051 1.00 28.53 286 VAL A N 1
ATOM 2240 C CA . VAL A 1 286 ? 13.275 30.088 -25.967 1.00 28.53 286 VAL A CA 1
ATOM 2241 C C . VAL A 1 286 ? 14.751 30.340 -26.296 1.00 28.53 286 VAL A C 1
ATOM 2243 O O . VAL A 1 286 ? 15.204 29.857 -27.336 1.00 28.53 286 VAL A O 1
ATOM 2246 N N . PRO A 1 287 ? 15.511 31.103 -25.489 1.00 28.45 287 PRO A N 1
ATOM 2247 C CA . PRO A 1 287 ? 16.921 31.333 -25.765 1.00 28.45 287 PRO A CA 1
ATOM 2248 C C . PRO A 1 287 ? 17.757 30.091 -25.433 1.00 28.45 287 PRO A C 1
ATOM 2250 O O . PRO A 1 287 ? 17.582 29.437 -24.405 1.00 28.45 287 PRO A O 1
ATOM 2253 N N . GLN A 1 288 ? 18.676 29.791 -26.344 1.00 28.23 288 GLN A N 1
ATOM 2254 C CA . GLN A 1 288 ? 19.694 28.752 -26.258 1.00 28.23 288 GLN A CA 1
ATOM 2255 C C . GLN A 1 288 ? 20.759 29.188 -25.235 1.00 28.23 288 GLN A C 1
ATOM 2257 O O . GLN A 1 288 ? 21.284 30.296 -25.325 1.00 28.23 288 GLN A O 1
ATOM 2262 N N . SER A 1 289 ? 21.053 28.357 -24.233 1.00 31.77 289 SER A N 1
ATOM 2263 C CA . SER A 1 289 ? 22.059 28.660 -23.212 1.00 31.77 289 SER A CA 1
ATOM 2264 C C . SER A 1 289 ? 23.465 28.303 -23.703 1.00 31.77 289 SER A C 1
ATOM 2266 O O . SER A 1 289 ? 23.846 27.133 -23.653 1.00 31.77 289 SER A O 1
ATOM 2268 N N . ASP A 1 290 ? 24.241 29.307 -24.110 1.00 30.59 290 ASP A N 1
ATOM 2269 C CA . ASP A 1 290 ? 25.705 29.237 -24.111 1.00 30.59 290 ASP A CA 1
ATOM 2270 C C . ASP A 1 290 ? 26.241 29.784 -22.779 1.00 30.59 290 ASP A C 1
ATOM 2272 O O . ASP A 1 290 ? 25.732 30.758 -22.221 1.00 30.59 290 ASP A O 1
ATOM 2276 N N . GLY A 1 291 ? 27.216 29.074 -22.213 1.00 33.50 291 GLY A N 1
ATOM 2277 C CA . GLY A 1 291 ? 27.576 29.160 -20.801 1.00 33.50 291 GLY A CA 1
ATOM 2278 C C . GLY A 1 291 ? 28.173 30.488 -20.339 1.00 33.50 291 GLY A C 1
ATOM 2279 O O . GLY A 1 291 ? 28.999 31.086 -21.019 1.00 33.50 291 GLY A O 1
ATOM 2280 N N . ILE A 1 292 ? 27.860 30.864 -19.095 1.00 29.94 292 ILE A N 1
ATOM 2281 C CA . ILE A 1 292 ? 28.663 31.790 -18.290 1.00 29.94 292 ILE A CA 1
ATOM 2282 C C . ILE A 1 292 ? 28.753 31.264 -16.851 1.00 29.94 292 ILE A C 1
ATOM 2284 O O . ILE A 1 292 ? 27.767 30.893 -16.219 1.00 29.94 292 ILE A O 1
ATOM 2288 N N . LYS A 1 293 ? 29.998 31.212 -16.370 1.00 27.84 293 LYS A N 1
ATOM 2289 C CA . LYS A 1 293 ? 30.429 30.916 -15.003 1.00 27.84 293 LYS A CA 1
ATOM 2290 C C . LYS A 1 293 ? 29.843 31.905 -13.992 1.00 27.84 293 LYS A C 1
ATOM 2292 O O . LYS A 1 293 ? 29.948 33.104 -14.196 1.00 27.84 293 LYS A O 1
ATOM 2297 N N . GLY A 1 294 ? 29.474 31.367 -12.830 1.00 28.92 294 GLY A N 1
ATOM 2298 C CA . GLY A 1 294 ? 29.658 32.014 -11.531 1.00 28.92 294 GLY A CA 1
ATOM 2299 C C . GLY A 1 294 ? 28.629 33.074 -11.153 1.00 28.92 294 GLY A C 1
ATOM 2300 O O . GLY A 1 294 ? 28.641 34.167 -11.692 1.00 28.92 294 GLY A O 1
ATOM 2301 N N . LEU A 1 295 ? 27.841 32.770 -10.123 1.00 28.27 295 LEU A N 1
ATOM 2302 C CA . LEU A 1 295 ? 27.633 33.643 -8.967 1.00 28.27 295 LEU A CA 1
ATOM 2303 C C . LEU A 1 295 ? 26.941 32.823 -7.874 1.00 28.27 295 LEU A C 1
ATOM 2305 O O . LEU A 1 295 ? 25.841 32.305 -8.045 1.00 28.27 295 LEU A O 1
ATOM 2309 N N . ARG A 1 296 ? 27.663 32.661 -6.763 1.00 32.38 296 ARG A N 1
ATOM 2310 C CA . ARG A 1 296 ? 27.081 32.377 -5.455 1.00 32.38 296 ARG A CA 1
ATOM 2311 C C . ARG A 1 296 ? 26.232 33.593 -5.094 1.00 32.38 296 ARG A C 1
ATOM 2313 O O . ARG A 1 296 ? 26.772 34.689 -5.181 1.00 32.38 296 ARG A O 1
ATOM 2320 N N . ASP A 1 297 ? 24.996 33.405 -4.644 1.00 28.72 297 ASP A N 1
ATOM 2321 C CA . ASP A 1 297 ? 24.623 33.978 -3.355 1.00 28.72 297 ASP A CA 1
ATOM 2322 C C . ASP A 1 297 ? 23.339 33.410 -2.736 1.00 28.72 297 ASP A C 1
ATOM 2324 O O . ASP A 1 297 ? 22.438 32.894 -3.388 1.00 28.72 297 ASP A O 1
ATOM 2328 N N . SER A 1 298 ? 23.409 33.514 -1.420 1.00 28.66 298 SER A N 1
ATOM 2329 C CA . SER A 1 298 ? 22.585 33.203 -0.259 1.00 28.66 298 SER A CA 1
ATOM 2330 C C . SER A 1 298 ? 21.100 33.617 -0.274 1.00 28.66 298 SER A C 1
ATOM 2332 O O . SER A 1 298 ? 20.725 34.569 -0.949 1.00 28.66 298 SER A O 1
ATOM 2334 N N . SER A 1 299 ? 20.335 33.012 0.659 1.00 27.28 299 SER A N 1
ATOM 2335 C CA . SER A 1 299 ? 19.018 33.414 1.232 1.00 27.28 299 SER A CA 1
ATOM 2336 C C . SER A 1 299 ? 17.804 33.348 0.285 1.00 27.28 299 SER A C 1
ATOM 2338 O O . SER A 1 299 ? 17.825 33.938 -0.786 1.00 27.28 299 SER A O 1
ATOM 2340 N N . TRP A 1 300 ? 16.713 32.631 0.576 1.00 35.41 300 TRP A N 1
ATOM 2341 C CA . TRP A 1 300 ? 15.956 32.428 1.823 1.00 35.41 300 TRP A CA 1
ATOM 2342 C C . TRP A 1 300 ? 15.353 31.020 1.915 1.00 35.41 300 TRP A C 1
ATOM 2344 O O . TRP A 1 300 ? 15.092 30.425 0.845 1.00 35.41 300 TRP A O 1
#

Sequence (300 aa):
MKDRRLIEETFPVREVSEESAREKNIRHGHISTLHIWWARRPLASSRATAYAALVPPPADAEEWQKQRQFIVELSKWENSLNPHILEKARRDIYQAHAARLTRELGRPVSVEDIEAGRVPPPRVLDPFAGGGAIPLEALRLGCETHASDYNPVAVLILKATLEYPQKYGRPFEGMPAHLVGARRAAPGQTDDPQMALDLDVGTQRAAPIGATGRGATGWSPLQEAVKYWGDWVLEQARKELAAFYLSPLPPSPSPLSSVYRLGRWVTGVRGHGLQVFGDMGNTFIVPQSDGIKGLRDSSW

Mean predicted aligned error: 16.62 Å

Radius of gyration: 26.58 Å; Cα contacts (8 Å, |Δi|>4): 256; chains: 1; bounding box: 72×68×68 Å

Solvent-accessible surface area (backbone atoms only — not comparable to full-atom values): 19053 Å² total; per-residue (Å²): 132,83,90,61,32,18,58,80,78,52,71,61,59,69,61,30,48,52,40,33,59,56,54,75,76,55,59,82,95,38,71,61,71,81,51,84,49,99,80,52,59,46,54,22,43,28,36,37,50,54,52,30,62,52,24,61,54,61,92,47,76,66,50,40,53,52,53,46,51,47,42,47,53,58,17,32,74,88,39,70,78,35,62,70,61,39,52,50,52,27,49,52,35,36,49,41,46,18,56,52,46,21,69,74,70,74,46,95,49,50,50,66,36,35,76,71,62,77,37,85,56,58,76,45,79,36,76,73,34,44,62,31,30,51,54,50,33,36,44,65,46,62,28,47,61,48,73,37,49,90,48,68,68,28,45,52,46,31,40,62,69,58,49,43,51,71,73,57,41,47,96,54,94,86,59,62,73,84,78,60,68,76,84,76,76,63,93,86,70,80,87,67,85,89,59,68,75,71,75,81,76,68,85,68,76,78,72,77,93,80,78,90,75,92,86,71,87,81,84,44,73,66,60,52,51,51,48,49,52,51,56,47,50,51,50,52,48,45,69,72,44,40,78,82,63,71,62,86,70,74,84,76,85,68,100,76,82,89,71,84,79,80,74,87,86,84,58,82,55,88,83,90,73,72,72,62,86,86,92,83,89,82,89,82,84,81,83,83,88,75,88,79,84,86,79,90,82,81,88,134

Secondary structure (DSSP, 8-state):
-----HHHH---HHHHHHHHHHGGG--TT-GGGT---TTPPPHHHHHHHHHHHHSPPPSSHHHHHHHHHHHHHHHSGGGTT-HHHHHHHHHHHHHHHHHHHHHHHSS---HHHHHTTSSPPPEEEETT-TTSHHHHHHHHTT-EEEE--SSHHHHHHHIIIIIHHHHHSS--TT--GGGS------TT----TT-TT-----------S----S------HHHHHHHHHHHHHHHHHHHHHHHHH---PPPP--SS--------------SSS-----------PPPP------------